Protein AF-A0A125QIA9-F1 (afdb_monomer)

Sequence (279 aa):
MRSLSEEALQKYFATEEARRSTQISLVASVANAYLTWQADKELLKLTQDTLAAFEQSYKLTSRSNEVGVASALDLSQARTSVENARVQLARYTRQVAQDENSLTLLLGTGLPANIASKPLSDDLLSEVPAGLPSDLLQRRPDIVQAEYNLKAANANIGAARAAFFPSISLTASAGTASPTLGGLFKGGSGTWAFAPQINIPIFNAGSLRASLDYSKIQKEINVANYEKAIQTGFQEVSTAWPRVRPTSSNWMPNAASSRLTRITTAWPSVATALVSTAT

Structure (mmCIF, N/CA/C/O backbone):
data_AF-A0A125QIA9-F1
#
_entry.id   AF-A0A125QIA9-F1
#
loop_
_atom_site.group_PDB
_atom_site.id
_atom_site.type_symbol
_atom_site.label_atom_id
_atom_site.label_alt_id
_atom_site.label_comp_id
_atom_site.label_asym_id
_atom_site.label_entity_id
_atom_site.label_seq_id
_atom_site.pdbx_PDB_ins_code
_atom_site.Cartn_x
_atom_site.Cartn_y
_atom_site.Cartn_z
_atom_site.occupancy
_atom_site.B_iso_or_equiv
_atom_site.auth_seq_id
_atom_site.auth_comp_id
_atom_site.auth_asym_id
_atom_site.auth_atom_id
_atom_site.pdbx_PDB_model_num
ATOM 1 N N . MET A 1 1 ? 15.638 -2.837 -28.987 1.00 71.69 1 MET A N 1
ATOM 2 C CA . MET A 1 1 ? 14.668 -3.946 -28.831 1.00 71.69 1 MET A CA 1
ATOM 3 C C . MET A 1 1 ? 14.988 -4.795 -27.605 1.00 71.69 1 MET A C 1
ATOM 5 O O . MET A 1 1 ? 14.250 -4.678 -26.642 1.00 71.69 1 MET A O 1
ATOM 9 N N . ARG A 1 2 ? 16.107 -5.541 -27.561 1.00 88.31 2 ARG A N 1
ATOM 10 C CA . ARG A 1 2 ? 16.433 -6.432 -26.423 1.00 88.31 2 ARG A CA 1
ATOM 11 C C . ARG A 1 2 ? 16.489 -5.741 -25.050 1.00 88.31 2 ARG A C 1
ATOM 13 O O . ARG A 1 2 ? 15.998 -6.276 -24.071 1.00 88.31 2 ARG A O 1
ATOM 20 N N . SER A 1 3 ? 17.044 -4.533 -24.983 1.00 90.25 3 SER A N 1
ATOM 21 C CA . SER A 1 3 ? 17.085 -3.756 -23.735 1.00 90.25 3 SER A CA 1
ATOM 22 C C . SER A 1 3 ? 15.708 -3.281 -23.260 1.00 90.25 3 SER A C 1
ATOM 24 O O . SER A 1 3 ? 15.467 -3.248 -22.063 1.00 90.25 3 SER A O 1
ATOM 26 N N . LEU A 1 4 ? 14.795 -2.959 -24.183 1.00 90.56 4 LEU A N 1
ATOM 27 C CA . LEU A 1 4 ? 13.428 -2.547 -23.838 1.00 90.56 4 LEU A CA 1
ATOM 28 C C . LEU A 1 4 ? 12.567 -3.746 -23.421 1.00 90.56 4 LEU A C 1
ATOM 30 O O . LEU A 1 4 ? 11.747 -3.626 -22.519 1.00 90.56 4 LEU A O 1
ATOM 34 N N . SER A 1 5 ? 12.765 -4.915 -24.043 1.00 95.38 5 SER A N 1
ATOM 35 C CA . SER A 1 5 ? 12.106 -6.146 -23.592 1.00 95.38 5 SER A CA 1
ATOM 36 C C . SER A 1 5 ? 12.597 -6.571 -22.209 1.00 95.38 5 SER A C 1
ATOM 38 O O . SER A 1 5 ? 11.791 -6.994 -21.390 1.00 95.38 5 SER A O 1
ATOM 40 N N . GLU A 1 6 ? 13.896 -6.417 -21.933 1.00 95.75 6 GLU A N 1
ATOM 41 C CA . GLU A 1 6 ? 14.465 -6.668 -20.606 1.00 95.75 6 GLU A CA 1
ATOM 42 C C . GLU A 1 6 ? 13.899 -5.693 -19.566 1.00 95.75 6 GLU A C 1
ATOM 44 O O . GLU A 1 6 ? 13.448 -6.117 -18.511 1.00 95.75 6 GLU A O 1
ATOM 49 N N . GLU A 1 7 ? 13.833 -4.393 -19.877 1.00 94.94 7 GLU A N 1
ATOM 50 C CA . GLU A 1 7 ? 13.193 -3.404 -19.002 1.00 94.94 7 GLU A CA 1
ATOM 51 C C . GLU A 1 7 ? 11.746 -3.794 -18.664 1.00 94.94 7 GLU A C 1
ATOM 53 O O . GLU A 1 7 ? 11.350 -3.754 -17.498 1.00 94.94 7 GLU A O 1
ATOM 58 N N . ALA A 1 8 ? 10.959 -4.188 -19.670 1.00 96.38 8 ALA A N 1
ATOM 59 C CA . ALA A 1 8 ? 9.575 -4.607 -19.479 1.00 96.38 8 ALA A CA 1
ATOM 60 C C . ALA A 1 8 ? 9.461 -5.879 -18.621 1.00 96.38 8 ALA A C 1
ATOM 62 O O . ALA A 1 8 ? 8.581 -5.955 -17.765 1.00 96.38 8 ALA A O 1
ATOM 63 N N . LEU A 1 9 ? 10.366 -6.846 -18.805 1.00 97.62 9 LEU A N 1
ATOM 64 C CA . LEU A 1 9 ? 10.428 -8.067 -17.999 1.00 97.62 9 LEU A CA 1
ATOM 65 C C . LEU A 1 9 ? 10.749 -7.762 -16.530 1.00 97.62 9 LEU A C 1
ATOM 67 O O . LEU A 1 9 ? 10.067 -8.248 -15.633 1.00 97.62 9 LEU A O 1
ATOM 71 N N . GLN A 1 10 ? 11.749 -6.918 -16.274 1.00 97.56 10 GLN A N 1
ATOM 72 C CA . GLN A 1 10 ? 12.115 -6.528 -14.911 1.00 97.56 10 GLN A CA 1
ATOM 73 C C . GLN A 1 10 ? 10.986 -5.732 -14.237 1.00 97.56 10 GLN A C 1
ATOM 75 O O . GLN A 1 10 ? 10.674 -5.963 -13.072 1.00 97.56 10 GLN A O 1
ATOM 80 N N . LYS A 1 11 ? 10.288 -4.860 -14.980 1.00 96.75 11 LYS A N 1
ATOM 81 C CA . LYS A 1 11 ? 9.068 -4.195 -14.489 1.00 96.75 11 LYS A CA 1
ATOM 82 C C . LYS A 1 11 ? 7.956 -5.187 -14.149 1.00 96.75 11 LYS A C 1
ATOM 84 O O . LYS A 1 11 ? 7.258 -4.976 -13.164 1.00 96.75 11 LYS A O 1
ATOM 89 N N . TYR A 1 12 ? 7.789 -6.252 -14.929 1.00 97.94 12 TYR A N 1
ATOM 90 C CA . TYR A 1 12 ? 6.827 -7.313 -14.627 1.00 97.94 12 TYR A CA 1
ATOM 91 C C . TYR A 1 12 ? 7.171 -8.053 -13.322 1.00 97.94 12 TYR A C 1
ATOM 93 O O . TYR A 1 12 ? 6.300 -8.228 -12.476 1.00 97.94 12 TYR A O 1
ATOM 101 N N . PHE A 1 13 ? 8.437 -8.407 -13.092 1.00 97.88 13 PHE A N 1
ATOM 102 C CA . PHE A 1 13 ? 8.836 -9.002 -11.809 1.00 97.88 13 PHE A CA 1
ATOM 103 C C . PHE A 1 13 ? 8.669 -8.030 -10.632 1.00 97.88 13 PHE A C 1
ATOM 105 O O . PHE A 1 13 ? 8.231 -8.423 -9.552 1.00 97.88 13 PHE A O 1
ATOM 112 N N . ALA A 1 14 ? 8.921 -6.734 -10.845 1.00 96.75 14 ALA A N 1
ATOM 113 C CA . ALA A 1 14 ? 8.647 -5.717 -9.835 1.00 96.75 14 ALA A CA 1
ATOM 114 C C . ALA A 1 14 ? 7.152 -5.647 -9.467 1.00 96.75 14 ALA A C 1
ATOM 116 O O . ALA A 1 14 ? 6.822 -5.488 -8.292 1.00 96.75 14 ALA A O 1
ATOM 117 N N . THR A 1 15 ? 6.232 -5.770 -10.434 1.00 97.19 15 THR A N 1
ATOM 118 C CA . THR A 1 15 ? 4.788 -5.754 -10.141 1.00 97.19 15 THR A CA 1
ATOM 119 C C . THR A 1 15 ? 4.311 -7.030 -9.448 1.00 97.19 15 THR A C 1
ATOM 121 O O . THR A 1 15 ? 3.390 -6.963 -8.631 1.00 97.19 15 THR A O 1
ATOM 124 N N . GLU A 1 16 ? 4.945 -8.173 -9.710 1.00 96.94 16 GLU A N 1
ATOM 125 C CA . GLU A 1 16 ? 4.691 -9.418 -8.980 1.00 96.94 16 GLU A CA 1
ATOM 126 C C . GLU A 1 16 ? 5.052 -9.283 -7.492 1.00 96.94 16 GLU A C 1
ATOM 128 O O . GLU A 1 16 ? 4.230 -9.578 -6.618 1.00 96.94 16 GLU A O 1
ATOM 133 N N . GLU A 1 17 ? 6.229 -8.735 -7.186 1.00 95.44 17 GLU A N 1
ATOM 134 C CA . GLU A 1 17 ? 6.631 -8.477 -5.800 1.00 95.44 17 GLU A CA 1
ATOM 135 C C . GLU A 1 17 ? 5.788 -7.371 -5.141 1.00 95.44 17 GLU A C 1
ATOM 137 O O . GLU A 1 17 ? 5.415 -7.487 -3.971 1.00 95.44 17 GLU A O 1
ATOM 142 N N . ALA A 1 18 ? 5.365 -6.349 -5.896 1.00 95.50 18 ALA A N 1
ATOM 143 C CA . ALA A 1 18 ? 4.428 -5.332 -5.410 1.00 95.50 18 ALA A CA 1
ATOM 144 C C . ALA A 1 18 ? 3.074 -5.937 -5.001 1.00 95.50 18 ALA A C 1
ATOM 146 O O . ALA A 1 18 ? 2.504 -5.575 -3.965 1.00 95.50 18 ALA A O 1
ATOM 147 N N . ARG A 1 19 ? 2.562 -6.899 -5.782 1.00 97.12 19 ARG A N 1
ATOM 148 C CA . ARG A 1 19 ? 1.357 -7.665 -5.435 1.00 97.12 19 ARG A CA 1
ATOM 149 C C . ARG A 1 19 ? 1.564 -8.443 -4.138 1.00 97.12 19 ARG A C 1
ATOM 151 O O . ARG A 1 19 ? 0.690 -8.407 -3.273 1.00 97.12 19 ARG A O 1
ATOM 158 N N . ARG A 1 20 ? 2.703 -9.122 -3.986 1.00 95.12 20 ARG A N 1
ATOM 159 C CA . ARG A 1 20 ? 3.021 -9.890 -2.774 1.00 95.12 20 ARG A CA 1
ATOM 160 C C . ARG A 1 20 ? 3.134 -8.991 -1.541 1.00 95.12 20 ARG A C 1
ATOM 162 O O . ARG A 1 20 ? 2.567 -9.323 -0.503 1.00 95.12 20 ARG A O 1
ATOM 169 N N . SER A 1 21 ? 3.792 -7.839 -1.671 1.00 92.88 21 SER A N 1
ATOM 170 C CA . SER A 1 21 ? 3.875 -6.813 -0.623 1.00 92.88 21 SER A CA 1
ATOM 171 C C . SER A 1 21 ? 2.480 -6.341 -0.202 1.00 92.88 21 SER A C 1
ATOM 173 O O . SER A 1 21 ? 2.116 -6.415 0.970 1.00 92.88 21 SER A O 1
ATOM 175 N N . THR A 1 22 ? 1.641 -5.987 -1.181 1.00 94.62 22 THR A N 1
ATOM 176 C CA . THR A 1 22 ? 0.261 -5.530 -0.950 1.00 94.62 22 THR A CA 1
ATOM 177 C C . THR A 1 22 ? -0.582 -6.596 -0.254 1.00 94.62 22 THR A C 1
ATOM 179 O O . THR A 1 22 ? -1.352 -6.284 0.651 1.00 94.62 22 THR A O 1
ATOM 182 N N . GLN A 1 23 ? -0.425 -7.866 -0.634 1.00 95.31 23 GLN A N 1
ATOM 183 C CA . GLN A 1 23 ? -1.122 -8.979 0.005 1.00 95.31 23 GLN A CA 1
ATOM 184 C C . GLN A 1 23 ? -0.710 -9.140 1.474 1.00 95.31 23 GLN A C 1
ATOM 186 O O . GLN A 1 23 ? -1.577 -9.323 2.326 1.00 95.31 23 GLN A O 1
ATOM 191 N N . ILE A 1 24 ? 0.587 -9.050 1.788 1.00 92.38 24 ILE A N 1
ATOM 192 C CA . ILE A 1 24 ? 1.075 -9.107 3.175 1.00 92.38 24 ILE A CA 1
ATOM 193 C C . ILE A 1 24 ? 0.512 -7.932 3.983 1.00 92.38 24 ILE A C 1
ATOM 195 O O . ILE A 1 24 ? 0.005 -8.143 5.085 1.00 92.38 24 ILE A O 1
ATOM 199 N N . SER A 1 25 ? 0.539 -6.716 3.427 1.00 93.00 25 SER A N 1
ATOM 200 C CA . SER A 1 25 ? -0.051 -5.537 4.069 1.00 93.00 25 SER A CA 1
ATOM 201 C C . SER A 1 25 ? -1.548 -5.709 4.310 1.00 93.00 25 SER A C 1
ATOM 203 O O . SER A 1 25 ? -2.010 -5.418 5.406 1.00 93.00 25 SER A O 1
ATOM 205 N N . LEU A 1 26 ? -2.300 -6.242 3.341 1.00 94.44 26 LEU A N 1
ATOM 206 C CA . LEU A 1 26 ? -3.732 -6.497 3.492 1.00 94.44 26 LEU A CA 1
ATOM 207 C C . LEU A 1 26 ? -4.012 -7.503 4.615 1.00 94.44 26 LEU A C 1
ATOM 209 O O . LEU A 1 26 ? -4.856 -7.240 5.466 1.00 94.44 26 LEU A O 1
ATOM 213 N N . VAL A 1 27 ? -3.279 -8.621 4.660 1.00 93.62 27 VAL A N 1
ATOM 214 C CA . VAL A 1 27 ? -3.416 -9.623 5.731 1.00 93.62 27 VAL A CA 1
ATOM 215 C C . VAL A 1 27 ? -3.115 -9.003 7.098 1.00 93.62 27 VAL A C 1
ATOM 217 O O . VAL A 1 27 ? -3.887 -9.188 8.037 1.00 93.62 27 VAL A O 1
ATOM 220 N N . ALA A 1 28 ? -2.038 -8.220 7.210 1.00 91.50 28 ALA A N 1
ATOM 221 C CA . ALA A 1 28 ? -1.682 -7.535 8.450 1.00 91.50 28 ALA A CA 1
ATOM 222 C C . ALA A 1 28 ? -2.725 -6.478 8.858 1.00 91.50 28 ALA A C 1
ATOM 224 O O . ALA A 1 28 ? -3.058 -6.364 10.038 1.00 91.50 28 ALA A O 1
ATOM 225 N N . SER A 1 29 ? -3.263 -5.712 7.907 1.00 93.75 29 SER A N 1
ATOM 226 C CA . SER A 1 29 ? -4.316 -4.723 8.157 1.00 93.75 29 SER A CA 1
ATOM 227 C C . SER A 1 29 ? -5.612 -5.380 8.627 1.00 93.75 29 SER A C 1
ATOM 229 O O . SER A 1 29 ? -6.193 -4.913 9.602 1.00 93.75 29 SER A O 1
ATOM 231 N N . VAL A 1 30 ? -6.033 -6.481 7.995 1.00 93.38 30 VAL A N 1
ATOM 232 C CA . VAL A 1 30 ? -7.214 -7.255 8.413 1.00 93.38 30 VAL A CA 1
ATOM 233 C C . VAL A 1 30 ? -7.014 -7.829 9.814 1.00 93.38 30 VAL A C 1
ATOM 235 O O . VAL A 1 30 ? -7.897 -7.686 10.655 1.00 93.38 30 VAL A O 1
ATOM 238 N N . ALA A 1 31 ? -5.849 -8.420 10.098 1.00 90.38 31 ALA A N 1
ATOM 239 C CA . ALA A 1 31 ? -5.544 -8.967 11.419 1.00 90.38 31 ALA A CA 1
ATOM 240 C C . ALA A 1 31 ? -5.576 -7.886 12.514 1.00 90.38 31 ALA A C 1
ATOM 242 O O . ALA A 1 31 ? -6.208 -8.081 13.548 1.00 90.38 31 ALA A O 1
ATOM 243 N N . ASN A 1 32 ? -4.954 -6.725 12.279 1.00 90.81 32 ASN A N 1
ATOM 244 C CA . ASN A 1 32 ? -4.986 -5.613 13.233 1.00 90.81 32 ASN A CA 1
ATOM 245 C C . ASN A 1 32 ? -6.406 -5.074 13.439 1.00 90.81 32 ASN A C 1
ATOM 247 O O . ASN A 1 32 ? -6.826 -4.923 14.580 1.00 90.81 32 ASN A O 1
ATOM 251 N N . ALA A 1 33 ? -7.156 -4.831 12.359 1.00 92.44 33 ALA A N 1
ATOM 252 C CA . ALA A 1 33 ? -8.533 -4.351 12.449 1.00 92.44 33 ALA A CA 1
ATOM 253 C C . ALA A 1 33 ? -9.431 -5.338 13.210 1.00 92.44 33 ALA A C 1
ATOM 255 O O . ALA A 1 33 ? -10.264 -4.926 14.013 1.00 92.44 33 ALA A O 1
ATOM 256 N N . TYR A 1 34 ? -9.221 -6.643 13.011 1.00 90.69 34 TYR A N 1
ATOM 257 C CA . TYR A 1 34 ? -9.944 -7.688 13.728 1.00 90.69 34 TYR A CA 1
ATOM 258 C C . TYR A 1 34 ? -9.631 -7.669 15.228 1.00 90.69 34 TYR A C 1
ATOM 260 O O . TYR A 1 34 ? -10.547 -7.692 16.049 1.00 90.69 34 TYR A O 1
ATOM 268 N N . LEU A 1 35 ? -8.350 -7.571 15.593 1.00 89.81 35 LEU A N 1
ATOM 269 C CA . LEU A 1 35 ? -7.931 -7.491 16.994 1.00 89.81 35 LEU A CA 1
ATOM 270 C C . LEU A 1 35 ? -8.433 -6.210 17.674 1.00 89.81 35 LEU A C 1
ATOM 272 O O . LEU A 1 35 ? -8.853 -6.268 18.827 1.00 89.81 35 LEU A O 1
ATOM 276 N N . THR A 1 36 ? -8.442 -5.073 16.970 1.00 91.88 36 THR A N 1
ATOM 277 C CA . THR A 1 36 ? -9.008 -3.812 17.474 1.00 91.88 36 THR A CA 1
ATOM 278 C C . THR A 1 36 ? -10.514 -3.925 17.702 1.00 91.88 36 THR A C 1
ATOM 280 O O . THR A 1 36 ? -10.967 -3.649 18.810 1.00 91.88 36 THR A O 1
ATOM 283 N N . TRP A 1 37 ? -11.266 -4.441 16.724 1.00 92.06 37 TRP A N 1
ATOM 284 C CA . TRP A 1 37 ? -12.706 -4.680 16.863 1.00 92.06 37 TRP A CA 1
ATOM 285 C C . TRP A 1 37 ? -13.026 -5.581 18.058 1.00 92.06 37 TRP A C 1
ATOM 287 O O . TRP A 1 37 ? -13.954 -5.325 18.827 1.00 92.06 37 TRP A O 1
ATOM 297 N N . GLN A 1 38 ? -12.245 -6.646 18.236 1.00 90.25 38 GLN A N 1
ATOM 298 C CA . GLN A 1 38 ? -12.427 -7.569 19.345 1.00 90.25 38 GLN A CA 1
ATOM 299 C C . GLN A 1 38 ? -12.104 -6.902 20.696 1.00 90.25 38 GLN A C 1
ATOM 301 O O . GLN A 1 38 ? -12.850 -7.094 21.657 1.00 90.25 38 GLN A O 1
ATOM 306 N N . ALA A 1 39 ? -11.053 -6.077 20.761 1.00 91.56 39 ALA A N 1
ATOM 307 C CA . ALA A 1 39 ? -10.684 -5.331 21.964 1.00 91.56 39 ALA A CA 1
ATOM 308 C C . ALA A 1 39 ? -11.772 -4.325 22.359 1.00 91.56 39 ALA A C 1
ATOM 310 O O . ALA A 1 39 ? -12.186 -4.280 23.519 1.00 91.56 39 ALA A O 1
ATOM 311 N N . ASP A 1 40 ? -12.298 -3.570 21.394 1.00 94.19 40 ASP A N 1
ATOM 312 C CA . ASP A 1 40 ? -13.346 -2.584 21.650 1.00 94.19 40 ASP A CA 1
ATOM 313 C C . ASP A 1 40 ? -14.688 -3.250 22.008 1.00 94.19 40 ASP A C 1
ATOM 315 O O . ASP A 1 40 ? -15.446 -2.707 22.816 1.00 94.19 40 ASP A O 1
ATOM 319 N N . LYS A 1 41 ? -14.959 -4.475 21.531 1.00 92.50 41 LYS A N 1
ATOM 320 C CA . LYS A 1 41 ? -16.094 -5.286 22.011 1.00 92.50 41 LYS A CA 1
ATOM 321 C C . LYS A 1 41 ? -15.940 -5.719 23.467 1.00 92.50 41 LYS A C 1
ATOM 323 O O . LYS A 1 41 ? -16.920 -5.679 24.214 1.00 92.50 41 LYS A O 1
ATOM 328 N N . GLU A 1 42 ? -14.746 -6.133 23.884 1.00 92.62 42 GLU A N 1
ATOM 329 C CA . GLU A 1 42 ? -14.485 -6.471 25.287 1.00 92.62 42 GLU A CA 1
ATOM 330 C C . GLU A 1 42 ? -14.576 -5.230 26.190 1.00 92.62 42 GLU A C 1
ATOM 332 O O . GLU A 1 42 ? -15.194 -5.294 27.254 1.00 92.62 42 GLU A O 1
ATOM 337 N N . LEU A 1 43 ? -14.068 -4.076 25.741 1.00 94.50 43 LEU A N 1
ATOM 338 C CA . LEU A 1 43 ? -14.205 -2.798 26.451 1.00 94.50 43 LEU A CA 1
ATOM 339 C C . LEU A 1 43 ? -15.661 -2.331 26.547 1.00 94.50 43 LEU A C 1
ATOM 341 O O . LEU A 1 43 ? -16.079 -1.819 27.592 1.00 94.50 43 LEU A O 1
ATOM 345 N N . LEU A 1 44 ? -16.457 -2.536 25.495 1.00 96.00 44 LEU A N 1
ATOM 346 C CA . LEU A 1 44 ? -17.890 -2.260 25.515 1.00 96.00 44 LEU A CA 1
ATOM 347 C C . LEU A 1 44 ? -18.590 -3.108 26.581 1.00 96.00 44 LEU A C 1
ATOM 349 O O . LEU A 1 44 ? -19.328 -2.562 27.402 1.00 96.00 44 LEU A O 1
ATOM 353 N N . LYS A 1 45 ? -18.317 -4.418 26.606 1.00 94.88 45 LYS A N 1
ATOM 354 C CA . LYS A 1 45 ? -18.876 -5.332 27.610 1.00 94.88 45 LYS A CA 1
ATOM 355 C C . LYS A 1 45 ? -18.471 -4.926 29.030 1.00 94.88 45 LYS A C 1
ATOM 357 O O . LYS A 1 45 ? -19.331 -4.779 29.891 1.00 94.88 45 LYS A O 1
ATOM 362 N N . LEU A 1 46 ? -17.187 -4.640 29.254 1.00 95.25 46 LEU A N 1
ATOM 363 C CA . LEU A 1 46 ? -16.687 -4.160 30.545 1.00 95.25 46 LEU A CA 1
ATOM 364 C C . LEU A 1 46 ? -17.395 -2.870 30.994 1.00 95.25 46 LEU A C 1
ATOM 366 O O . LEU A 1 46 ? -17.719 -2.699 32.171 1.00 95.25 46 LEU A O 1
ATOM 370 N N . THR A 1 47 ? -17.657 -1.958 30.059 1.00 96.69 47 THR A N 1
ATOM 371 C CA . THR A 1 47 ? -18.336 -0.690 30.349 1.00 96.69 47 THR A CA 1
ATOM 372 C C . THR A 1 47 ? -19.815 -0.896 30.684 1.00 96.69 47 THR A C 1
ATOM 374 O O . THR A 1 47 ? -20.335 -0.202 31.556 1.00 96.69 47 THR A O 1
ATOM 377 N N . GLN A 1 48 ? -20.485 -1.863 30.049 1.00 97.81 48 GLN A N 1
ATOM 378 C CA . GLN A 1 48 ? -21.857 -2.258 30.391 1.00 97.81 48 GLN A CA 1
ATOM 379 C C . GLN A 1 48 ? -21.937 -2.810 31.819 1.00 97.81 48 GLN A C 1
ATOM 381 O O . GLN A 1 48 ? -22.773 -2.354 32.602 1.00 97.81 48 GLN A O 1
ATOM 386 N N . ASP A 1 49 ? -21.025 -3.716 32.181 1.00 97.62 49 ASP A N 1
ATOM 387 C CA . ASP A 1 49 ? -20.958 -4.296 33.527 1.00 97.62 49 ASP A CA 1
ATOM 388 C C . ASP A 1 49 ? -20.654 -3.214 34.584 1.00 97.62 49 ASP A C 1
ATOM 390 O O . ASP A 1 49 ? -21.277 -3.163 35.648 1.00 97.62 49 ASP A O 1
ATOM 394 N N . THR A 1 50 ? -19.750 -2.282 34.262 1.00 96.94 50 THR A N 1
ATOM 395 C CA . THR A 1 50 ? -19.394 -1.146 35.132 1.00 96.94 50 THR A CA 1
ATOM 396 C C . THR A 1 50 ? -20.567 -0.187 35.328 1.00 96.94 50 THR A C 1
ATOM 398 O O . THR A 1 50 ? -20.830 0.250 36.450 1.00 96.94 50 THR A O 1
ATOM 401 N N . LEU A 1 51 ? -21.299 0.132 34.256 1.00 98.00 51 LEU A N 1
ATOM 402 C CA . LEU A 1 51 ? -22.484 0.982 34.336 1.00 98.00 51 LEU A CA 1
ATOM 403 C C . LEU A 1 51 ? -23.552 0.340 35.226 1.00 98.00 51 LEU A C 1
ATOM 405 O O . LEU A 1 51 ? -24.081 1.015 36.106 1.00 98.00 51 LEU A O 1
ATOM 409 N N . ALA A 1 52 ? -23.817 -0.959 35.055 1.00 98.19 52 ALA A N 1
ATOM 410 C CA . ALA A 1 52 ? -24.772 -1.684 35.888 1.00 98.19 52 ALA A CA 1
ATOM 411 C C . ALA A 1 52 ? -24.383 -1.638 37.379 1.00 98.19 52 ALA A C 1
ATOM 413 O O . ALA A 1 52 ? -25.235 -1.391 38.237 1.00 98.19 52 ALA A O 1
ATOM 414 N N . ALA A 1 53 ? -23.094 -1.803 37.696 1.00 97.88 53 ALA A N 1
ATOM 415 C CA . ALA A 1 53 ? -22.589 -1.687 39.063 1.00 97.88 53 ALA A CA 1
ATOM 416 C C . ALA A 1 53 ? -22.742 -0.261 39.633 1.00 97.88 53 ALA A C 1
ATOM 418 O O . ALA A 1 53 ? -23.168 -0.087 40.779 1.00 97.88 53 ALA A O 1
ATOM 419 N N . PHE A 1 54 ? -22.449 0.777 38.843 1.00 97.69 54 PHE A N 1
ATOM 420 C CA . PHE A 1 54 ? -22.627 2.168 39.270 1.00 97.69 54 PHE A CA 1
ATOM 421 C C . PHE A 1 54 ? -24.095 2.559 39.435 1.00 97.69 54 PHE A C 1
ATOM 423 O O . PHE A 1 54 ? -24.416 3.277 40.379 1.00 97.69 54 PHE A O 1
ATOM 430 N N . GLU A 1 55 ? -25.000 2.061 38.593 1.00 97.94 55 GLU A N 1
ATOM 431 C CA . GLU A 1 55 ? -26.440 2.290 38.748 1.00 97.94 55 GLU A CA 1
ATOM 432 C C . GLU A 1 55 ? -26.982 1.630 40.025 1.00 97.94 55 GLU A C 1
ATOM 434 O O . GLU A 1 55 ? -27.790 2.232 40.740 1.00 97.94 55 GLU A O 1
ATOM 439 N N . GLN A 1 56 ? -26.495 0.433 40.373 1.00 97.62 56 GLN A N 1
ATOM 440 C CA . GLN A 1 56 ? -26.814 -0.208 41.653 1.00 97.62 56 GLN A CA 1
ATOM 441 C C . GLN A 1 56 ? -26.290 0.601 42.846 1.00 97.62 56 GLN A C 1
ATOM 443 O O . GLN A 1 56 ? -27.042 0.840 43.793 1.00 97.62 56 GLN A O 1
ATOM 448 N N . SER A 1 57 ? -25.038 1.060 42.785 1.00 95.56 57 SER A N 1
ATOM 449 C CA . SER A 1 57 ? -24.433 1.892 43.832 1.00 95.56 57 SER A CA 1
ATOM 450 C C . SER A 1 57 ? -25.196 3.207 44.018 1.00 95.56 57 SER A C 1
ATOM 452 O O . SER A 1 57 ? -25.617 3.530 45.126 1.00 95.56 57 SER A O 1
ATOM 454 N N . TYR A 1 58 ? -25.507 3.906 42.922 1.00 97.62 58 TYR A N 1
ATOM 455 C CA . TYR A 1 58 ? -26.309 5.130 42.941 1.00 97.62 58 TYR A CA 1
ATOM 456 C C . TYR A 1 58 ? -27.689 4.912 43.576 1.00 97.62 58 TYR A C 1
ATOM 458 O O . TYR A 1 58 ? -28.125 5.719 44.396 1.00 97.62 58 TYR A O 1
ATOM 466 N N . LYS A 1 59 ? -28.360 3.795 43.266 1.00 97.38 59 LYS A N 1
ATOM 467 C CA . LYS A 1 59 ? -29.659 3.448 43.862 1.00 97.38 59 LYS A CA 1
ATOM 468 C C . LYS A 1 59 ? -29.569 3.216 45.373 1.00 97.38 59 LYS A C 1
ATOM 470 O O . LYS A 1 59 ? -30.485 3.605 46.097 1.00 97.38 59 LYS A O 1
ATOM 475 N N . LEU A 1 60 ? -28.494 2.586 45.851 1.00 96.62 60 LEU A N 1
ATOM 476 C CA . LEU A 1 60 ? -28.248 2.403 47.284 1.00 96.62 60 LEU A CA 1
ATOM 477 C C . LEU A 1 60 ? -27.977 3.748 47.967 1.00 96.62 60 LEU A C 1
ATOM 479 O O . LEU A 1 60 ? -28.645 4.065 48.948 1.00 96.62 60 LEU A O 1
ATOM 483 N N . THR A 1 61 ? -27.087 4.572 47.409 1.00 96.19 61 THR A N 1
ATOM 484 C CA . THR A 1 61 ? -26.768 5.905 47.944 1.00 96.19 61 THR A CA 1
ATOM 485 C C . THR A 1 61 ? -27.982 6.834 47.952 1.00 96.19 61 THR A C 1
ATOM 487 O O . THR A 1 61 ? -28.171 7.557 48.926 1.00 96.19 61 THR A O 1
ATOM 490 N N . SER A 1 62 ? -28.842 6.783 46.926 1.00 96.19 62 SER A N 1
ATOM 491 C CA . SER A 1 62 ? -30.109 7.536 46.883 1.00 96.19 62 SER A CA 1
ATOM 492 C C . SER A 1 62 ? -31.009 7.173 48.057 1.00 96.19 62 SER A C 1
ATOM 494 O O . SER A 1 62 ? -31.410 8.050 48.815 1.00 96.19 62 SER A O 1
ATOM 496 N N . ARG A 1 63 ? -31.242 5.874 48.284 1.00 96.38 63 ARG A N 1
ATOM 497 C CA . ARG A 1 63 ? -32.054 5.402 49.416 1.00 96.38 63 ARG A CA 1
ATOM 498 C C . ARG A 1 63 ? -31.446 5.798 50.758 1.00 96.38 63 ARG A C 1
ATOM 500 O O . ARG A 1 63 ? -32.169 6.221 51.650 1.00 96.38 63 ARG A O 1
ATOM 507 N N . SER A 1 64 ? -30.126 5.682 50.909 1.00 94.69 64 SER A N 1
ATOM 508 C CA . SER A 1 64 ? -29.425 6.113 52.123 1.00 94.69 64 SER A CA 1
ATOM 509 C C . SER A 1 64 ? -29.513 7.625 52.345 1.00 94.69 64 SER A C 1
ATOM 511 O O . SER A 1 64 ? -29.601 8.055 53.491 1.00 94.69 64 SER A O 1
ATOM 513 N N . ASN A 1 65 ? -29.508 8.437 51.285 1.00 96.31 65 ASN A N 1
ATOM 514 C CA . ASN A 1 65 ? -29.686 9.885 51.378 1.00 96.31 65 ASN A CA 1
ATOM 515 C C . ASN A 1 65 ? -31.129 10.261 51.755 1.00 96.31 65 ASN A C 1
ATOM 517 O O . ASN A 1 65 ? -31.316 11.124 52.607 1.00 96.31 65 ASN A O 1
ATOM 521 N N . GLU A 1 66 ? -32.131 9.566 51.205 1.00 94.12 66 GLU A N 1
ATOM 522 C CA . GLU A 1 66 ? -33.555 9.752 51.541 1.00 94.12 66 GLU A CA 1
ATOM 523 C C . GLU A 1 66 ? -33.844 9.521 53.034 1.00 94.12 66 GLU A C 1
ATOM 525 O O . GLU A 1 66 ? -34.686 10.204 53.613 1.00 94.12 66 GLU A O 1
ATOM 530 N N . VAL A 1 67 ? -33.115 8.601 53.676 1.00 95.94 67 VAL A N 1
ATOM 531 C CA . VAL A 1 67 ? -33.199 8.348 55.129 1.00 95.94 67 VAL A CA 1
ATOM 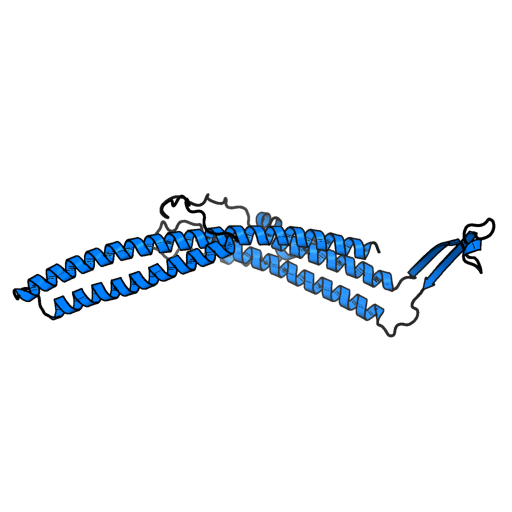532 C C . VAL A 1 67 ? -32.154 9.122 55.951 1.00 95.94 67 VAL A C 1
ATOM 534 O O . 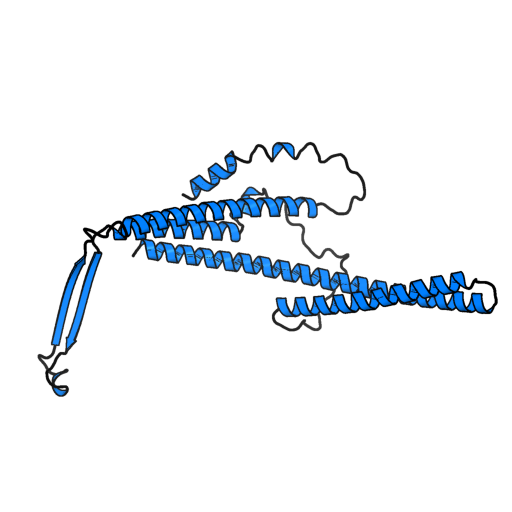VAL A 1 67 ? -31.996 8.865 57.142 1.00 95.94 67 VAL A O 1
ATOM 537 N N . GLY A 1 68 ? -31.429 10.063 55.334 1.00 91.88 68 GLY A N 1
ATOM 538 C CA . GLY A 1 68 ? -30.482 10.969 56.000 1.00 91.88 68 GLY A CA 1
ATOM 539 C C . GLY A 1 68 ? -29.118 10.375 56.377 1.00 91.88 68 GLY A C 1
ATOM 540 O O . GLY A 1 68 ? -28.342 11.035 57.062 1.00 91.88 68 GLY A O 1
ATOM 541 N N . VAL A 1 69 ? -28.805 9.151 55.946 1.00 93.88 69 VAL A N 1
ATOM 542 C CA . VAL A 1 69 ? -27.537 8.457 56.246 1.00 93.88 69 VAL A CA 1
ATOM 543 C C . VAL A 1 69 ? -26.401 8.892 55.312 1.00 93.88 69 VAL A C 1
ATOM 545 O O . VAL A 1 69 ? -25.263 9.008 55.754 1.00 93.88 69 VAL A O 1
ATOM 548 N N . ALA A 1 70 ? -26.690 9.132 54.029 1.00 92.69 70 ALA A N 1
ATOM 549 C CA . ALA A 1 70 ? -25.707 9.611 53.048 1.00 92.69 70 ALA A CA 1
ATOM 550 C C . ALA A 1 70 ? -25.893 11.107 52.762 1.00 92.69 70 ALA A C 1
ATOM 552 O O . ALA A 1 70 ? -27.017 11.611 52.790 1.00 92.69 70 ALA A O 1
ATOM 553 N N . SER A 1 71 ? -24.814 11.827 52.447 1.00 95.88 71 SER A N 1
ATOM 554 C CA . SER A 1 71 ? -24.879 13.264 52.156 1.00 95.88 71 SER A CA 1
ATOM 555 C C . SER A 1 71 ? -25.317 13.556 50.712 1.00 95.88 71 SER A C 1
ATOM 557 O O . SER A 1 71 ? -25.213 12.712 49.819 1.00 95.88 71 SER A O 1
ATOM 559 N N . ALA A 1 72 ? -25.763 14.790 50.446 1.00 93.19 72 ALA A N 1
ATOM 560 C CA . ALA A 1 72 ? -26.050 15.240 49.079 1.00 93.19 72 ALA A CA 1
ATOM 561 C C . ALA A 1 72 ? -24.793 15.243 48.182 1.00 93.19 72 ALA A C 1
ATOM 563 O O . ALA A 1 72 ? -24.896 15.081 46.964 1.00 93.19 72 ALA A O 1
ATOM 564 N N . LEU A 1 73 ? -23.605 15.399 48.782 1.00 95.62 73 LEU A N 1
ATOM 565 C CA . LEU A 1 73 ? -22.330 15.288 48.080 1.00 95.62 73 LEU A CA 1
ATOM 566 C C . LEU A 1 73 ? -22.104 13.852 47.586 1.00 95.62 73 LEU A C 1
ATOM 568 O O . LEU A 1 73 ? -21.793 13.672 46.410 1.00 95.62 73 LEU A O 1
ATOM 572 N N . ASP A 1 74 ? -22.336 12.850 48.440 1.00 94.06 74 ASP A N 1
ATOM 573 C CA . ASP A 1 74 ? -22.191 11.430 48.082 1.00 94.06 74 ASP A CA 1
ATOM 574 C C . ASP A 1 74 ? -23.149 11.044 46.947 1.00 94.06 74 ASP A C 1
ATOM 576 O O . ASP A 1 74 ? -22.762 10.365 45.993 1.00 94.06 74 ASP A O 1
ATOM 580 N N . LEU A 1 75 ? -24.392 11.541 46.998 1.00 95.50 75 LEU A N 1
ATOM 581 C CA . LEU A 1 75 ? -25.378 11.331 45.935 1.00 95.50 75 LEU A CA 1
ATOM 582 C C . LEU A 1 75 ? -24.927 11.943 44.599 1.00 95.50 75 LEU A C 1
ATOM 584 O O . LEU A 1 75 ? -25.053 11.312 43.547 1.00 95.50 75 LEU A O 1
ATOM 588 N N . SER A 1 76 ? -24.388 13.165 44.632 1.00 96.31 76 SER A N 1
ATOM 589 C CA . SER A 1 76 ? -23.880 13.857 43.443 1.00 96.31 76 SER A CA 1
ATOM 590 C C . SER A 1 76 ? -22.661 13.149 42.835 1.00 96.31 76 SER A C 1
ATOM 592 O O . SER A 1 76 ? -22.571 12.992 41.613 1.00 96.31 76 SER A O 1
ATOM 594 N N . GLN A 1 77 ? -21.750 12.648 43.676 1.00 95.75 77 GLN A N 1
ATOM 595 C CA . GLN A 1 77 ? -20.600 11.853 43.241 1.00 95.75 77 GLN A CA 1
ATOM 596 C C . GLN A 1 77 ? -21.043 10.542 42.582 1.00 95.75 77 GLN A C 1
ATOM 598 O O . GLN A 1 77 ? -20.608 10.240 41.470 1.00 95.75 77 GLN A O 1
ATOM 603 N N . ALA A 1 78 ? -21.965 9.804 43.208 1.00 95.62 78 ALA A N 1
ATOM 604 C CA . ALA A 1 78 ? -22.502 8.568 42.644 1.00 95.62 78 ALA A CA 1
ATOM 605 C C . ALA A 1 78 ? -23.205 8.808 41.295 1.00 95.62 78 ALA A C 1
ATOM 607 O O . ALA A 1 78 ? -22.984 8.060 40.340 1.00 95.62 78 ALA A O 1
ATOM 608 N N . ARG A 1 79 ? -23.982 9.896 41.174 1.00 96.88 79 ARG A N 1
ATOM 609 C CA . ARG A 1 79 ? -24.590 10.305 39.898 1.00 96.88 79 ARG A CA 1
ATOM 610 C C . ARG A 1 79 ? -23.530 10.586 38.833 1.00 96.88 79 ARG A C 1
ATOM 612 O O . ARG A 1 79 ? -23.659 10.121 37.707 1.00 96.88 79 ARG A O 1
ATOM 619 N N . THR A 1 80 ? -22.476 11.317 39.190 1.00 97.69 80 THR A N 1
ATOM 620 C CA . THR A 1 80 ? -21.375 11.648 38.272 1.00 97.69 80 THR A CA 1
ATOM 621 C C . THR A 1 80 ? -20.697 10.385 37.736 1.00 97.69 80 THR A C 1
ATOM 623 O O . THR A 1 80 ? -20.428 10.300 36.540 1.00 97.69 80 THR A O 1
ATOM 626 N N . SER A 1 81 ? -20.481 9.370 38.579 1.00 96.88 81 SER A N 1
ATOM 627 C CA . SER A 1 81 ? -19.934 8.074 38.153 1.00 96.88 81 SER A CA 1
ATOM 628 C C . SER A 1 81 ? -20.826 7.362 37.129 1.00 96.88 81 SER A C 1
ATOM 630 O O . SER A 1 81 ? -20.314 6.865 36.125 1.00 96.88 81 SER A O 1
ATOM 632 N N . VAL A 1 82 ? -22.151 7.364 37.331 1.00 98.06 82 VAL A N 1
ATOM 633 C CA . VAL A 1 82 ? -23.118 6.802 36.367 1.00 98.06 82 VAL A CA 1
ATOM 634 C C . VAL A 1 82 ? -23.060 7.546 35.033 1.00 98.06 82 VAL A C 1
ATOM 636 O O . VAL A 1 82 ? -22.938 6.915 33.984 1.00 98.06 82 VAL A O 1
ATOM 639 N N . GLU A 1 83 ? -23.100 8.880 35.048 1.00 98.00 83 GLU A N 1
ATOM 640 C CA . GLU A 1 83 ? -23.073 9.664 33.807 1.00 98.00 83 GLU A CA 1
ATOM 641 C C . GLU A 1 83 ? -21.738 9.507 33.058 1.00 98.00 83 GLU A C 1
ATOM 643 O O . GLU A 1 83 ? -21.728 9.345 31.837 1.00 98.00 83 GLU A O 1
ATOM 648 N N . ASN A 1 84 ? -20.610 9.437 33.772 1.00 97.38 84 ASN A N 1
ATOM 649 C CA . ASN A 1 84 ? -19.310 9.134 33.168 1.00 97.38 84 ASN A CA 1
ATOM 650 C C . ASN A 1 84 ? -19.299 7.752 32.495 1.00 97.38 84 ASN A C 1
ATOM 652 O O . ASN A 1 84 ? -18.805 7.622 31.372 1.00 97.38 84 ASN A O 1
ATOM 656 N N . ALA A 1 85 ? -19.869 6.727 33.136 1.00 96.62 85 ALA A N 1
ATOM 657 C CA . ALA A 1 85 ? -19.982 5.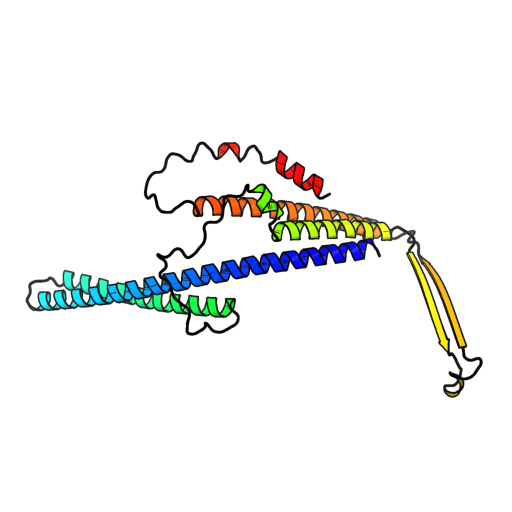397 32.540 1.00 96.62 85 ALA A CA 1
ATOM 658 C C . ALA A 1 85 ? -20.896 5.388 31.302 1.00 96.62 85 ALA A C 1
ATOM 660 O O . ALA A 1 85 ? -20.564 4.739 30.310 1.00 96.62 85 ALA A O 1
ATOM 661 N N . ARG A 1 86 ? -21.986 6.168 31.288 1.00 97.88 86 ARG A N 1
ATOM 662 C CA . ARG A 1 86 ? -22.845 6.334 30.098 1.00 97.88 86 ARG A CA 1
ATOM 663 C C . ARG A 1 86 ? -22.112 6.982 28.926 1.00 97.88 86 ARG A C 1
ATOM 665 O O . ARG A 1 86 ? -22.277 6.545 27.787 1.00 97.88 86 ARG A O 1
ATOM 672 N N . VAL A 1 87 ? -21.265 7.978 29.192 1.00 98.12 87 VAL A N 1
ATOM 673 C CA . VAL A 1 87 ? -20.416 8.593 28.158 1.00 98.12 87 VAL A CA 1
ATOM 674 C C . VAL A 1 87 ? -19.449 7.565 27.562 1.00 98.12 87 VAL A C 1
ATOM 676 O O . VAL A 1 87 ? -19.319 7.490 26.338 1.00 98.12 87 VAL A O 1
ATOM 679 N N . GLN A 1 88 ? -18.808 6.736 28.395 1.00 96.81 88 GLN A N 1
ATOM 680 C CA . GLN A 1 88 ? -17.926 5.670 27.900 1.00 96.81 88 GLN A CA 1
ATOM 681 C C . GLN A 1 88 ? -18.697 4.601 27.119 1.00 96.81 88 GLN A C 1
ATOM 683 O O . GLN A 1 88 ? -18.222 4.151 26.078 1.00 96.81 88 GLN A O 1
ATOM 688 N N . LEU A 1 89 ? -19.910 4.245 27.554 1.00 98.00 89 LEU A N 1
ATOM 689 C CA . LEU A 1 89 ? -20.756 3.283 26.849 1.00 98.00 89 LEU A CA 1
ATOM 690 C C . LEU A 1 89 ? -21.059 3.765 25.426 1.00 98.00 89 LEU A C 1
ATOM 692 O O . LEU A 1 89 ? -20.864 3.023 24.462 1.00 98.00 89 LEU A O 1
ATOM 696 N N . ALA A 1 90 ? -21.481 5.024 25.279 1.00 97.88 90 ALA A N 1
ATOM 697 C CA . ALA A 1 90 ? -21.745 5.623 23.973 1.00 97.88 90 ALA A CA 1
ATOM 698 C C . ALA A 1 90 ? -20.479 5.685 23.099 1.00 97.88 90 ALA A C 1
ATOM 700 O O . ALA A 1 90 ? -20.536 5.443 21.891 1.00 97.88 90 ALA A O 1
ATOM 701 N N . ARG A 1 91 ? -19.321 5.974 23.707 1.00 97.94 91 ARG A N 1
ATOM 702 C CA . ARG A 1 91 ? -18.026 5.991 23.019 1.00 97.94 91 ARG A CA 1
ATOM 703 C C . ARG A 1 91 ? -17.660 4.613 22.460 1.00 97.94 91 ARG A C 1
ATOM 705 O O . ARG A 1 91 ? -17.396 4.528 21.263 1.00 97.94 91 ARG A O 1
ATOM 712 N N . TYR A 1 92 ? -17.663 3.565 23.284 1.00 97.25 92 TYR A N 1
ATOM 713 C CA . TYR A 1 92 ? -17.278 2.222 22.838 1.00 97.25 92 TYR A CA 1
ATOM 714 C C . TYR A 1 92 ? -18.307 1.603 21.893 1.00 97.25 92 TYR A C 1
ATOM 716 O O . TYR A 1 92 ? -17.927 0.924 20.948 1.00 97.25 92 TYR A O 1
ATOM 724 N N . THR A 1 93 ? -19.595 1.925 22.052 1.00 97.75 93 THR A N 1
ATOM 725 C CA . THR A 1 93 ? -20.627 1.534 21.075 1.00 97.75 93 THR A CA 1
ATOM 726 C C . THR A 1 93 ? -20.304 2.092 19.687 1.00 97.75 93 THR A C 1
ATOM 728 O O . THR A 1 93 ? -20.375 1.377 18.690 1.00 97.75 93 THR A O 1
ATOM 731 N N . ARG A 1 94 ? -19.898 3.367 19.613 1.00 97.88 94 ARG A N 1
ATOM 732 C CA . ARG A 1 94 ? -19.476 3.985 18.352 1.00 97.88 94 ARG A CA 1
ATOM 733 C C . ARG A 1 94 ? -18.188 3.362 17.810 1.00 97.88 94 ARG A C 1
ATOM 735 O O . ARG A 1 94 ? -18.116 3.146 16.607 1.00 97.88 94 ARG A O 1
ATOM 742 N N . GLN A 1 95 ? -17.192 3.105 18.659 1.00 97.06 95 GLN A N 1
ATOM 743 C CA . GLN A 1 95 ? -15.925 2.505 18.223 1.00 97.06 95 GLN A CA 1
ATOM 744 C C . GLN A 1 95 ? -16.135 1.116 17.612 1.00 97.06 95 GLN A C 1
ATOM 746 O O . GLN A 1 95 ? -15.713 0.894 16.485 1.00 97.06 95 GLN A O 1
ATOM 751 N N . VAL A 1 96 ? -16.918 0.247 18.263 1.00 95.81 96 VAL A N 1
ATOM 752 C CA . VAL A 1 96 ? -17.253 -1.081 17.719 1.00 95.81 96 VAL A CA 1
ATOM 753 C C . VAL A 1 96 ? -17.888 -0.978 16.329 1.00 95.81 96 VAL A C 1
ATOM 755 O O . VAL A 1 96 ? -17.506 -1.717 15.424 1.00 95.81 96 VAL A O 1
ATOM 758 N N . ALA A 1 97 ? -18.812 -0.033 16.128 1.00 94.44 97 ALA A N 1
ATOM 759 C CA . ALA A 1 97 ? -19.424 0.191 14.818 1.00 94.44 97 ALA A CA 1
ATOM 760 C C . ALA A 1 97 ? -18.426 0.745 13.777 1.00 94.44 97 ALA A C 1
ATOM 762 O O . ALA A 1 97 ? -18.507 0.415 12.595 1.00 94.44 97 ALA A O 1
ATOM 763 N N . GLN A 1 98 ? -17.478 1.596 14.184 1.00 96.44 98 GLN A N 1
ATOM 764 C CA . GLN A 1 98 ? -16.420 2.111 13.303 1.00 96.44 98 GLN A CA 1
ATOM 765 C C . GLN A 1 98 ? -15.453 1.005 12.867 1.00 96.44 98 GLN A C 1
ATOM 767 O O . GLN A 1 98 ? -15.085 0.936 11.690 1.00 96.44 98 GLN A O 1
ATOM 772 N N . ASP A 1 99 ? -15.092 0.121 13.787 1.00 94.44 99 ASP A N 1
ATOM 773 C CA . ASP A 1 99 ? -14.220 -1.016 13.518 1.00 94.44 99 ASP A CA 1
ATOM 774 C C . ASP A 1 99 ? -14.900 -2.040 12.603 1.00 94.44 99 ASP A C 1
ATOM 776 O O . ASP A 1 99 ? -14.288 -2.525 11.652 1.00 94.44 99 ASP A O 1
ATOM 780 N N . GLU A 1 100 ? -16.193 -2.306 12.812 1.00 92.50 100 GLU A N 1
ATOM 781 C CA . GLU A 1 100 ? -16.995 -3.179 11.946 1.00 92.50 100 GLU A CA 1
ATOM 782 C C . GLU A 1 100 ? -17.080 -2.648 10.505 1.00 92.50 100 GLU A C 1
ATOM 784 O O . GLU A 1 100 ? -16.883 -3.396 9.541 1.00 92.50 100 GLU A O 1
ATOM 789 N N . ASN A 1 101 ? -17.291 -1.339 10.340 1.00 92.88 101 ASN A N 1
ATOM 790 C CA . ASN A 1 101 ? -17.264 -0.697 9.024 1.00 92.88 101 ASN A CA 1
ATOM 791 C C . ASN A 1 101 ? -15.877 -0.803 8.367 1.00 92.88 101 ASN A C 1
ATOM 793 O O . ASN A 1 101 ? -15.771 -1.078 7.170 1.00 92.88 101 ASN A O 1
ATOM 797 N N . SER A 1 102 ? -14.810 -0.621 9.149 1.00 93.00 102 SER A N 1
ATOM 798 C CA . SER A 1 102 ? -13.427 -0.722 8.666 1.00 93.00 102 SER A CA 1
ATOM 799 C C . SER A 1 102 ? -13.083 -2.147 8.224 1.00 93.00 102 SER A C 1
ATOM 801 O O . SER A 1 102 ? -12.475 -2.341 7.171 1.00 93.00 102 SER A O 1
ATOM 803 N N . LEU A 1 103 ? -13.525 -3.156 8.977 1.00 91.81 103 LEU A N 1
ATOM 804 C CA . LEU A 1 103 ? -13.384 -4.564 8.610 1.00 91.81 103 LEU A CA 1
ATOM 805 C C . LEU A 1 103 ? -14.167 -4.910 7.344 1.00 91.81 103 LEU A C 1
ATOM 807 O O . LEU A 1 103 ? -13.619 -5.554 6.453 1.00 91.81 103 LEU A O 1
ATOM 811 N N . THR A 1 104 ? -15.411 -4.442 7.230 1.00 92.50 104 THR A N 1
ATOM 812 C CA . THR A 1 104 ? -16.239 -4.642 6.028 1.00 92.50 104 THR A CA 1
ATOM 813 C C . THR A 1 104 ? -15.535 -4.106 4.780 1.00 92.50 104 THR A C 1
ATOM 815 O O . THR A 1 104 ? -15.497 -4.772 3.745 1.00 92.50 104 THR A O 1
ATOM 818 N N . LEU A 1 105 ? -14.914 -2.925 4.885 1.00 94.12 105 LEU A N 1
ATOM 819 C CA . LEU A 1 105 ? -14.142 -2.329 3.796 1.00 94.12 105 LEU A CA 1
ATOM 820 C C . LEU A 1 105 ? -12.927 -3.187 3.412 1.00 94.12 105 LEU A C 1
ATOM 822 O O . LEU A 1 105 ? -12.699 -3.419 2.226 1.00 94.12 105 LEU A O 1
ATOM 826 N N . LEU A 1 106 ? -12.160 -3.670 4.394 1.00 93.12 106 LEU A N 1
ATOM 827 C CA . LEU A 1 106 ? -10.964 -4.484 4.147 1.00 93.12 106 LEU A CA 1
ATOM 828 C C . LEU A 1 106 ? -11.290 -5.868 3.567 1.00 93.12 106 LEU A C 1
ATOM 830 O O . LEU A 1 106 ? -10.527 -6.386 2.756 1.00 93.12 106 LEU A O 1
ATOM 834 N N . LEU A 1 107 ? -12.417 -6.462 3.966 1.00 91.94 107 LEU A N 1
ATOM 835 C CA . LEU A 1 107 ? -12.885 -7.751 3.450 1.00 91.94 107 LEU A CA 1
ATOM 836 C C . LEU A 1 107 ? -13.516 -7.637 2.055 1.00 91.94 107 LEU A C 1
ATOM 838 O O . LEU A 1 107 ? -13.661 -8.648 1.366 1.00 91.94 107 LEU A O 1
ATOM 842 N N . GLY A 1 108 ? -13.945 -6.435 1.653 1.00 92.69 108 GLY A N 1
ATOM 843 C CA . GLY A 1 108 ? -14.682 -6.196 0.407 1.00 92.69 108 GLY A CA 1
ATOM 844 C C . GLY A 1 108 ? -16.066 -6.859 0.361 1.00 92.69 108 GLY A C 1
ATOM 845 O O . GLY A 1 108 ? -16.709 -6.885 -0.685 1.00 92.69 108 GLY A O 1
ATOM 846 N N . THR A 1 109 ? -16.519 -7.418 1.483 1.00 89.38 109 THR A N 1
ATOM 847 C CA . THR A 1 109 ? -17.780 -8.146 1.653 1.00 89.38 109 THR A CA 1
ATOM 848 C C . THR A 1 109 ? -18.311 -7.894 3.066 1.00 89.38 109 THR A C 1
ATOM 850 O O . THR A 1 109 ? -17.567 -7.447 3.940 1.00 89.38 109 THR A O 1
ATOM 853 N N . GLY A 1 110 ? -19.602 -8.150 3.300 1.00 83.25 110 GLY A N 1
ATOM 854 C CA . GLY A 1 110 ? -20.182 -8.050 4.643 1.00 83.25 110 GLY A CA 1
ATOM 855 C C . GLY A 1 110 ? -19.543 -9.044 5.617 1.00 83.25 110 GLY A C 1
ATOM 856 O O . GLY A 1 110 ? -19.156 -10.142 5.210 1.00 83.25 110 GLY A O 1
ATOM 857 N N . LEU A 1 111 ? -19.453 -8.679 6.901 1.00 81.50 111 LEU A N 1
ATOM 858 C CA . LEU A 1 111 ? -18.950 -9.598 7.922 1.00 81.50 111 LEU A CA 1
ATOM 859 C C . LEU A 1 111 ? -19.840 -10.854 7.983 1.00 81.50 111 LEU A C 1
ATOM 861 O O . LEU A 1 111 ? -21.068 -10.737 8.052 1.00 81.50 111 LEU A O 1
ATOM 865 N N . PRO A 1 112 ? -19.255 -12.064 7.982 1.00 78.75 112 PRO A N 1
ATOM 866 C CA . PRO A 1 112 ? -20.029 -13.281 8.155 1.00 78.75 112 PRO A CA 1
ATOM 867 C C . PRO A 1 112 ? -20.681 -13.302 9.543 1.00 78.75 112 PRO A C 1
ATOM 869 O O . PRO A 1 112 ? -20.077 -12.921 10.542 1.00 78.75 112 PRO A O 1
ATOM 872 N N . ALA A 1 113 ? -21.918 -13.791 9.625 1.00 70.62 113 ALA A N 1
ATOM 873 C CA . ALA A 1 113 ? -22.686 -13.790 10.873 1.00 70.62 113 ALA A CA 1
ATOM 874 C C . ALA A 1 113 ? -22.103 -14.706 11.974 1.00 70.62 113 ALA A C 1
ATOM 876 O O . ALA A 1 113 ? -22.505 -14.606 13.130 1.00 70.62 113 ALA A O 1
ATOM 877 N N . ASN A 1 114 ? -21.174 -15.608 11.636 1.00 67.88 114 ASN A N 1
ATOM 878 C CA . ASN A 1 114 ? -20.660 -16.653 12.526 1.00 67.88 114 ASN A CA 1
ATOM 879 C C . ASN A 1 114 ? -19.164 -16.514 12.860 1.00 67.88 114 ASN A C 1
ATOM 881 O O . ASN A 1 114 ? -18.468 -17.523 12.989 1.00 67.88 114 ASN A O 1
ATOM 885 N N . ILE A 1 115 ? -18.646 -15.294 13.005 1.00 72.75 115 ILE A N 1
ATOM 886 C CA . ILE A 1 115 ? -17.246 -15.114 13.409 1.00 72.75 115 ILE A CA 1
ATOM 887 C C . ILE A 1 115 ? -17.055 -15.690 14.818 1.00 72.75 115 ILE A C 1
ATOM 889 O O . ILE A 1 115 ? -17.586 -15.168 15.800 1.00 72.75 115 ILE A O 1
ATOM 893 N N . ALA A 1 116 ? -16.302 -16.788 14.910 1.00 64.69 116 ALA A N 1
ATOM 894 C CA . ALA A 1 116 ? -15.937 -17.403 16.176 1.00 64.69 116 ALA A CA 1
ATOM 895 C C . ALA A 1 116 ? -15.035 -16.439 16.960 1.00 64.69 116 ALA A C 1
ATOM 897 O O . ALA A 1 116 ? -13.845 -16.318 16.683 1.00 64.69 116 ALA A O 1
ATOM 898 N N . SER A 1 117 ? -15.613 -15.735 17.931 1.00 66.00 117 SER A N 1
ATOM 899 C CA . SER A 1 117 ? -14.876 -14.818 18.798 1.00 66.00 117 SER A CA 1
ATOM 900 C C . SER A 1 117 ? -14.250 -15.622 19.936 1.00 66.00 117 SER A C 1
ATOM 902 O O . SER A 1 117 ? -14.945 -16.056 20.854 1.00 66.00 117 SER A O 1
ATOM 904 N N . LYS A 1 118 ? -12.939 -15.856 19.857 1.00 70.31 118 LYS A N 1
ATOM 905 C CA . LYS A 1 118 ? -12.137 -16.230 21.032 1.00 70.31 118 LYS A CA 1
ATOM 906 C C . LYS A 1 118 ? -11.862 -14.970 21.856 1.00 70.31 118 LYS A C 1
ATOM 908 O O . LYS A 1 118 ? -11.815 -13.912 21.244 1.00 70.31 118 LYS A O 1
ATOM 913 N N . PRO A 1 119 ? -11.706 -15.030 23.185 1.00 73.19 119 PRO A N 1
ATOM 914 C CA . PRO A 1 119 ? -11.292 -13.869 23.975 1.00 73.19 119 PRO A CA 1
ATOM 915 C C . PRO A 1 119 ? -9.871 -13.414 23.605 1.00 73.19 119 PRO A C 1
ATOM 917 O O . PRO A 1 119 ? -9.060 -14.224 23.154 1.00 73.19 119 PRO A O 1
ATOM 920 N N . LEU A 1 120 ? -9.546 -12.129 23.800 1.00 76.56 120 LEU A N 1
ATOM 921 C CA . LEU A 1 120 ? -8.192 -11.604 23.532 1.00 76.56 120 LEU A CA 1
ATOM 922 C C . LEU A 1 120 ? -7.111 -12.234 24.417 1.00 76.56 120 LEU A C 1
ATOM 924 O O . LEU A 1 120 ? -5.930 -12.142 24.096 1.00 76.56 120 LEU A O 1
ATOM 928 N N . SER A 1 121 ? -7.505 -12.839 25.537 1.00 73.19 121 SER A N 1
ATOM 929 C CA . SER A 1 121 ? -6.601 -13.545 26.444 1.00 73.19 121 SER A CA 1
ATOM 930 C C . SER A 1 121 ? -6.030 -14.839 25.860 1.00 73.19 121 SER A C 1
ATOM 932 O O . SER A 1 121 ? -5.081 -15.377 26.428 1.00 73.19 121 SER A O 1
ATOM 934 N N . ASP A 1 122 ? -6.616 -15.360 24.779 1.00 74.38 122 ASP A N 1
ATOM 935 C CA . ASP A 1 122 ? -6.120 -16.557 24.106 1.00 74.38 122 ASP A CA 1
ATOM 936 C C . ASP A 1 122 ? -4.910 -16.239 23.219 1.00 74.38 122 ASP A C 1
ATOM 938 O O . ASP A 1 122 ? -4.733 -15.121 22.732 1.00 74.38 122 ASP A O 1
ATOM 942 N N . ASP A 1 123 ? -4.088 -17.255 22.956 1.00 69.50 123 ASP A N 1
ATOM 943 C CA . ASP A 1 123 ? -2.974 -17.135 22.021 1.00 69.50 123 ASP A CA 1
ATOM 944 C C . ASP A 1 123 ? -3.492 -17.109 20.571 1.00 69.50 123 ASP A C 1
ATOM 946 O O . ASP A 1 123 ? -3.802 -18.140 19.963 1.00 69.50 123 ASP A O 1
ATOM 950 N N . LEU A 1 124 ? -3.679 -15.896 20.043 1.00 72.75 124 LEU A N 1
ATOM 951 C CA . LEU A 1 124 ? -4.221 -15.651 18.704 1.00 72.75 124 LEU A CA 1
ATOM 952 C C . LEU A 1 124 ? -3.138 -15.637 17.611 1.00 72.75 124 LEU A C 1
ATOM 954 O O . LEU A 1 124 ? -3.484 -15.659 16.428 1.00 72.75 124 LEU A O 1
ATOM 958 N N . LEU A 1 125 ? -1.848 -15.590 17.971 1.00 75.06 125 LEU A N 1
ATOM 959 C CA . LEU A 1 125 ? -0.734 -15.409 17.034 1.00 75.06 125 LEU A CA 1
ATOM 960 C C . LEU A 1 125 ? 0.432 -16.341 17.372 1.00 75.06 125 LEU A C 1
ATOM 962 O O . LEU A 1 125 ? 0.992 -16.272 18.456 1.00 75.06 125 LEU A O 1
ATOM 966 N N . SER A 1 126 ? 0.880 -17.151 16.410 1.00 74.81 126 SER A N 1
ATOM 967 C CA . SER A 1 126 ? 2.090 -17.957 16.606 1.00 74.81 126 SER A CA 1
ATOM 968 C C . SER A 1 126 ? 3.342 -17.092 16.755 1.00 74.81 126 SER A C 1
ATOM 970 O O . SER A 1 126 ? 3.536 -16.119 16.022 1.00 74.81 126 SER A O 1
ATOM 972 N N . GLU A 1 127 ? 4.230 -17.502 17.661 1.00 69.62 127 GLU A N 1
ATOM 973 C CA . GLU A 1 127 ? 5.528 -16.863 17.849 1.00 69.62 127 GLU A CA 1
ATOM 974 C C . GLU A 1 127 ? 6.371 -16.972 16.567 1.00 69.62 127 GLU A C 1
ATOM 976 O O 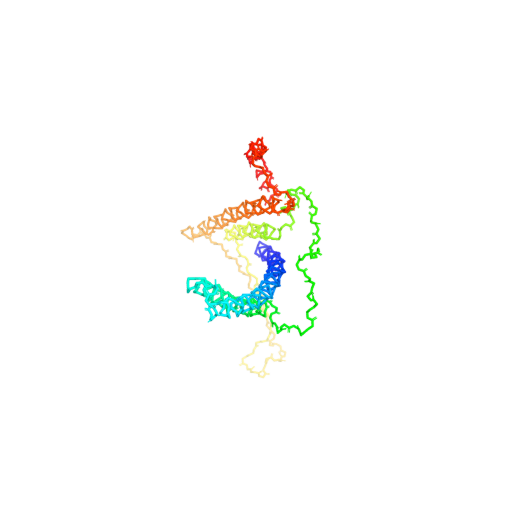. GLU A 1 127 ? 6.587 -18.056 16.017 1.00 69.62 127 GLU A O 1
ATOM 981 N N . VAL A 1 128 ? 6.833 -15.827 16.059 1.00 68.88 128 VAL A N 1
ATOM 982 C CA . VAL A 1 128 ? 7.674 -15.769 14.859 1.00 68.88 128 VAL A CA 1
ATOM 983 C C . VAL A 1 128 ? 9.133 -15.964 15.279 1.00 68.88 128 VAL A C 1
ATOM 985 O O . VAL A 1 128 ? 9.635 -15.179 16.088 1.00 68.88 128 VAL A O 1
ATOM 988 N N . PRO A 1 129 ? 9.849 -16.970 14.740 1.00 66.06 129 PRO A N 1
ATOM 989 C CA . PRO A 1 129 ? 11.228 -17.219 15.123 1.00 66.06 129 PRO A CA 1
ATOM 990 C C . PRO A 1 129 ? 12.128 -16.034 14.769 1.00 66.06 129 PRO A C 1
ATOM 992 O O . PRO A 1 129 ? 12.022 -15.417 13.707 1.00 66.06 129 PRO A O 1
ATOM 995 N N . ALA A 1 130 ? 13.064 -15.761 15.673 1.00 57.28 130 ALA A N 1
ATOM 996 C CA . ALA A 1 130 ? 14.109 -14.762 15.532 1.00 57.28 130 ALA A CA 1
ATOM 997 C C . ALA A 1 130 ? 15.086 -15.129 14.402 1.00 57.28 130 ALA A C 1
ATOM 999 O O . ALA A 1 130 ? 16.129 -15.734 14.642 1.00 57.28 130 ALA A O 1
ATOM 1000 N N . GLY A 1 131 ? 14.759 -14.806 13.155 1.00 57.25 131 GLY A N 1
ATOM 1001 C CA . GLY A 1 131 ? 15.732 -14.871 12.065 1.00 57.25 131 GLY A CA 1
ATOM 1002 C C . GLY A 1 131 ? 16.808 -13.790 12.211 1.00 57.25 131 GLY A C 1
ATOM 1003 O O . GLY A 1 131 ? 16.563 -12.729 12.790 1.00 57.25 131 GLY A O 1
ATOM 1004 N N . LEU A 1 132 ? 17.998 -14.026 11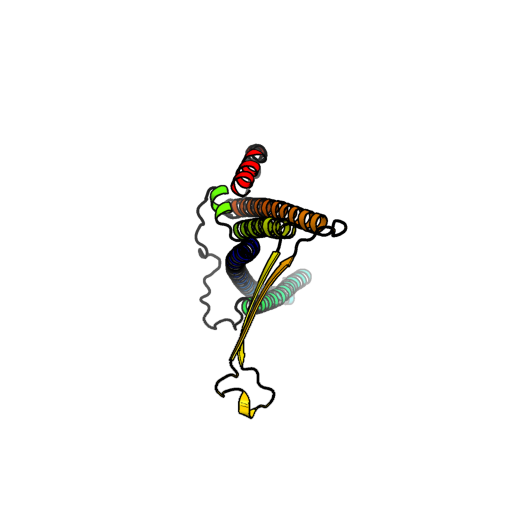.647 1.00 57.12 132 LEU A N 1
ATOM 1005 C CA . LEU A 1 132 ? 18.959 -12.946 11.421 1.00 57.12 132 LEU A CA 1
ATOM 1006 C C . LEU A 1 132 ? 18.299 -11.881 10.522 1.00 57.12 132 LEU A C 1
ATOM 1008 O O . LEU A 1 132 ? 17.737 -12.241 9.483 1.00 57.12 132 LEU A O 1
ATOM 1012 N N . PRO A 1 133 ? 18.372 -10.581 10.871 1.00 63.84 133 PRO A N 1
ATOM 1013 C CA . PRO A 1 133 ? 17.740 -9.518 10.088 1.00 63.84 133 PRO A CA 1
ATOM 1014 C C . PRO A 1 133 ? 18.143 -9.528 8.606 1.00 63.84 133 PRO A C 1
ATOM 1016 O O . PRO A 1 133 ? 17.325 -9.201 7.754 1.00 63.84 133 PRO A O 1
ATOM 1019 N N . SER A 1 134 ? 19.373 -9.949 8.286 1.00 65.25 134 SER A N 1
ATOM 1020 C CA . SER A 1 134 ? 19.912 -9.990 6.919 1.00 65.25 134 SER A CA 1
ATOM 1021 C C . SER A 1 134 ? 19.154 -10.933 5.983 1.00 65.25 134 SER A C 1
ATOM 1023 O O . SER A 1 134 ? 18.865 -10.559 4.849 1.00 65.25 134 SER A O 1
ATOM 1025 N N . ASP A 1 135 ? 18.787 -12.125 6.453 1.00 65.69 135 ASP A N 1
ATOM 1026 C CA . ASP A 1 135 ? 18.136 -13.142 5.616 1.00 65.69 135 ASP A CA 1
ATOM 1027 C C . ASP A 1 135 ? 16.659 -12.800 5.382 1.00 65.69 135 ASP A C 1
ATOM 1029 O O . ASP A 1 135 ? 16.076 -13.156 4.357 1.00 65.69 135 ASP A O 1
ATOM 1033 N N . LEU A 1 136 ? 16.055 -12.066 6.323 1.00 64.88 136 LEU A N 1
ATOM 1034 C CA . LEU A 1 136 ? 14.699 -11.538 6.193 1.00 64.88 136 LEU A CA 1
ATOM 1035 C C . LEU A 1 136 ? 14.641 -10.361 5.211 1.00 64.88 136 LEU A C 1
ATOM 1037 O O . LEU A 1 136 ? 13.681 -10.270 4.449 1.00 64.88 136 LEU A O 1
ATOM 1041 N N . LEU A 1 137 ? 15.672 -9.508 5.164 1.00 69.75 137 LEU A N 1
ATOM 1042 C CA . LEU A 1 137 ? 15.752 -8.402 4.200 1.00 69.75 137 LEU A CA 1
ATOM 1043 C C . LEU A 1 137 ? 15.830 -8.895 2.747 1.00 69.75 137 LEU A C 1
ATOM 1045 O O . LEU A 1 137 ? 15.227 -8.283 1.874 1.00 69.75 137 LEU A O 1
ATOM 1049 N N . GLN A 1 138 ? 16.490 -10.027 2.485 1.00 72.94 138 GLN A N 1
ATOM 1050 C CA . GLN A 1 138 ? 16.540 -10.613 1.135 1.00 72.94 138 GLN A CA 1
ATOM 1051 C C . GLN A 1 138 ? 15.209 -11.231 0.683 1.00 72.94 138 GLN A C 1
ATOM 1053 O O . GLN A 1 138 ? 15.003 -11.471 -0.502 1.00 72.94 138 GLN A O 1
ATOM 1058 N N . ARG A 1 139 ? 14.296 -11.512 1.618 1.00 79.88 139 ARG A N 1
ATOM 1059 C CA . ARG A 1 139 ? 12.991 -12.132 1.334 1.00 79.88 139 ARG A CA 1
ATOM 1060 C C . ARG A 1 139 ? 11.844 -11.127 1.302 1.00 79.88 139 ARG A C 1
ATOM 1062 O O . ARG A 1 139 ? 10.708 -11.522 1.042 1.00 79.88 139 ARG A O 1
ATOM 1069 N N . ARG A 1 140 ? 12.123 -9.861 1.617 1.00 88.94 140 ARG A N 1
ATOM 1070 C CA . ARG A 1 140 ? 11.134 -8.790 1.727 1.00 88.94 140 ARG A CA 1
ATOM 1071 C C . ARG A 1 140 ? 10.677 -8.335 0.334 1.00 88.94 140 ARG A C 1
ATOM 1073 O O . ARG A 1 140 ? 11.499 -7.800 -0.410 1.00 88.94 140 ARG A O 1
ATOM 1080 N N . PRO A 1 141 ? 9.391 -8.514 -0.027 1.00 93.19 141 PRO A N 1
ATOM 1081 C CA . PRO A 1 141 ? 8.911 -8.217 -1.379 1.00 93.19 141 PRO A CA 1
ATOM 1082 C C . PRO A 1 141 ? 9.121 -6.763 -1.814 1.00 93.19 141 PRO A C 1
ATOM 1084 O O . PRO A 1 141 ? 9.405 -6.492 -2.971 1.00 93.19 141 PRO A O 1
ATOM 1087 N N . ASP A 1 142 ? 9.043 -5.808 -0.890 1.00 92.06 142 ASP A N 1
ATOM 1088 C CA . ASP A 1 142 ? 9.290 -4.388 -1.152 1.00 92.06 142 ASP A CA 1
ATOM 1089 C C . ASP A 1 142 ? 10.749 -4.088 -1.546 1.00 92.06 142 ASP A C 1
ATOM 1091 O O . ASP A 1 142 ? 10.996 -3.269 -2.434 1.00 92.06 142 ASP A O 1
ATOM 1095 N N . ILE A 1 143 ? 11.717 -4.785 -0.942 1.00 93.12 143 ILE A N 1
ATOM 1096 C CA . ILE A 1 143 ? 13.144 -4.665 -1.284 1.00 93.12 143 ILE A CA 1
ATOM 1097 C C . ILE A 1 143 ? 13.421 -5.322 -2.640 1.00 93.12 143 ILE A C 1
ATOM 1099 O O . ILE A 1 143 ? 14.085 -4.725 -3.488 1.00 93.12 143 ILE A O 1
ATOM 1103 N N . VAL A 1 144 ? 12.860 -6.510 -2.877 1.00 94.31 144 VAL A N 1
ATOM 1104 C CA . VAL A 1 144 ? 13.005 -7.228 -4.154 1.00 94.31 144 VAL A CA 1
ATOM 1105 C C . VAL A 1 144 ? 12.337 -6.449 -5.301 1.00 94.31 144 VAL A C 1
ATOM 1107 O O . VAL A 1 144 ? 12.914 -6.304 -6.378 1.00 94.31 144 VAL A O 1
ATOM 1110 N N . GLN A 1 145 ? 11.171 -5.838 -5.065 1.00 95.69 145 GLN A N 1
ATOM 1111 C CA . GLN A 1 145 ? 10.534 -4.913 -6.008 1.00 95.69 145 GLN A CA 1
ATOM 1112 C C . GLN A 1 145 ? 11.470 -3.747 -6.368 1.00 95.69 145 GLN A C 1
ATOM 1114 O O . GLN A 1 145 ? 11.589 -3.384 -7.542 1.00 95.69 145 GLN A O 1
ATOM 1119 N N . ALA A 1 146 ? 12.112 -3.125 -5.376 1.00 95.00 146 ALA A N 1
ATOM 1120 C CA . ALA A 1 146 ? 13.040 -2.022 -5.610 1.00 95.00 146 ALA A CA 1
ATOM 1121 C C . ALA A 1 146 ? 14.279 -2.470 -6.409 1.00 95.00 146 ALA A C 1
ATOM 1123 O O . ALA A 1 146 ? 14.717 -1.748 -7.308 1.00 95.00 146 ALA A O 1
ATOM 1124 N N . GLU A 1 147 ? 14.783 -3.681 -6.162 1.00 95.12 147 GLU A N 1
ATOM 1125 C CA . GLU A 1 147 ? 15.865 -4.287 -6.945 1.00 95.12 147 GLU A CA 1
ATOM 1126 C C . GLU A 1 147 ? 15.462 -4.487 -8.416 1.00 95.12 147 GLU A C 1
ATOM 1128 O O . GLU A 1 147 ? 16.198 -4.102 -9.328 1.00 95.12 147 GLU A O 1
ATOM 1133 N N . TYR A 1 148 ? 14.271 -5.032 -8.678 1.00 97.50 148 TYR A N 1
ATOM 1134 C CA . TYR A 1 148 ? 13.769 -5.204 -10.043 1.00 97.50 148 TYR A CA 1
ATOM 1135 C C . TYR A 1 148 ? 13.558 -3.866 -10.767 1.00 97.50 148 TYR A C 1
ATOM 1137 O O . TYR A 1 148 ? 13.901 -3.738 -11.945 1.00 97.50 148 TYR A O 1
ATOM 1145 N N . ASN A 1 149 ? 13.092 -2.828 -10.068 1.00 97.25 149 ASN A N 1
ATOM 1146 C CA . ASN A 1 149 ? 12.998 -1.476 -10.630 1.00 97.25 149 ASN A CA 1
ATOM 1147 C C . ASN A 1 149 ? 14.376 -0.889 -10.986 1.00 97.25 149 ASN A C 1
ATOM 1149 O O . ASN A 1 149 ? 14.526 -0.248 -12.032 1.00 97.25 149 ASN A O 1
ATOM 1153 N N . LEU A 1 150 ? 15.401 -1.149 -10.169 1.00 97.00 150 LEU A N 1
ATOM 1154 C CA . LEU A 1 150 ? 16.785 -0.783 -10.473 1.00 97.00 150 LEU A CA 1
ATOM 1155 C C . LEU A 1 150 ? 17.314 -1.531 -11.707 1.00 97.00 150 LEU A C 1
ATOM 1157 O O . LEU A 1 150 ? 17.892 -0.905 -12.602 1.00 97.00 150 LEU A O 1
ATOM 1161 N N . LYS A 1 151 ? 17.067 -2.842 -11.807 1.00 96.25 151 LYS A N 1
ATOM 1162 C CA . LYS A 1 151 ? 17.428 -3.650 -12.986 1.00 96.25 151 LYS A CA 1
ATOM 1163 C C . LYS A 1 151 ? 16.740 -3.140 -14.255 1.00 96.25 151 LYS A C 1
ATOM 1165 O O . LYS A 1 151 ? 17.398 -3.001 -15.287 1.00 96.25 151 LYS A O 1
ATOM 1170 N N . ALA A 1 152 ? 15.460 -2.773 -14.172 1.00 96.56 152 ALA A N 1
ATOM 1171 C CA . ALA A 1 152 ? 14.724 -2.167 -15.280 1.00 96.56 152 ALA A CA 1
ATOM 1172 C C . ALA A 1 152 ? 15.356 -0.838 -15.732 1.00 96.56 152 ALA A C 1
ATOM 1174 O O . ALA A 1 152 ? 15.604 -0.633 -16.922 1.00 96.56 152 ALA A O 1
ATOM 1175 N N . ALA A 1 153 ? 15.692 0.047 -14.788 1.00 95.50 153 ALA A N 1
ATOM 1176 C CA . ALA A 1 153 ? 16.358 1.311 -15.099 1.00 95.50 153 ALA A CA 1
ATOM 1177 C C . ALA A 1 153 ? 17.741 1.100 -15.743 1.00 95.50 153 ALA A C 1
ATOM 1179 O O . ALA A 1 153 ? 18.110 1.813 -16.677 1.00 95.50 153 ALA A O 1
ATOM 1180 N N . ASN A 1 154 ? 18.487 0.082 -15.303 1.00 95.44 154 ASN A N 1
ATOM 1181 C CA . ASN A 1 154 ? 19.760 -0.295 -15.913 1.00 95.44 154 ASN A CA 1
ATOM 1182 C C . ASN A 1 154 ? 19.586 -0.803 -17.357 1.00 95.44 154 ASN A C 1
ATOM 1184 O O . ASN A 1 154 ? 20.357 -0.420 -18.240 1.00 95.44 154 ASN 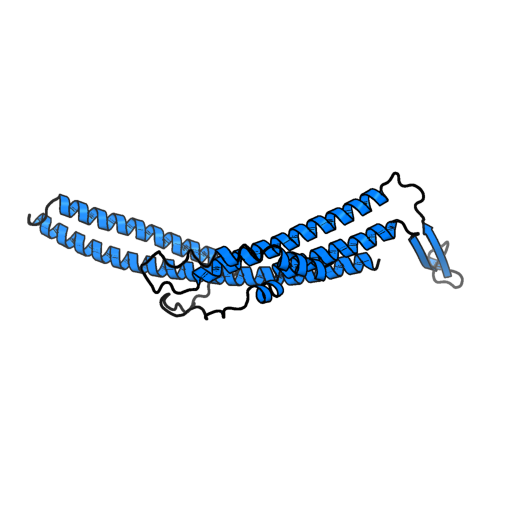A O 1
ATOM 1188 N N . ALA A 1 155 ? 18.553 -1.606 -17.628 1.00 94.81 155 ALA A N 1
ATOM 1189 C CA . ALA A 1 155 ? 18.230 -2.056 -18.980 1.00 94.81 155 ALA A CA 1
ATOM 1190 C C . ALA A 1 155 ? 17.893 -0.875 -19.911 1.00 94.81 155 ALA A C 1
ATOM 1192 O O . ALA A 1 155 ? 18.382 -0.825 -21.044 1.00 94.81 155 ALA A O 1
ATOM 1193 N N . ASN A 1 156 ? 17.165 0.130 -19.413 1.00 93.44 156 ASN A N 1
ATOM 1194 C CA . ASN A 1 156 ? 16.826 1.330 -20.180 1.00 93.44 156 ASN A CA 1
ATOM 1195 C C . ASN A 1 156 ? 18.069 2.147 -20.612 1.00 93.44 156 ASN A C 1
ATOM 1197 O O . ASN A 1 156 ? 18.104 2.682 -21.719 1.00 93.44 156 ASN A O 1
ATOM 1201 N N . ILE A 1 157 ? 19.159 2.157 -19.827 1.00 94.44 157 ILE A N 1
ATOM 1202 C CA . ILE A 1 157 ? 20.442 2.751 -20.268 1.00 94.44 157 ILE A CA 1
ATOM 1203 C C . ILE A 1 157 ? 20.938 2.078 -21.555 1.00 94.44 157 ILE A C 1
ATOM 1205 O O . ILE A 1 157 ? 21.427 2.755 -22.461 1.00 94.44 157 ILE A O 1
ATOM 1209 N N . GLY A 1 158 ? 20.807 0.753 -21.661 1.00 91.62 158 GLY A N 1
ATOM 1210 C CA . GLY A 1 158 ? 21.154 0.009 -22.873 1.00 91.62 158 GLY A CA 1
ATOM 1211 C C . GLY A 1 158 ? 20.314 0.431 -24.082 1.00 91.62 158 GLY A C 1
ATOM 1212 O O . GLY A 1 158 ? 20.852 0.574 -25.180 1.00 91.62 158 GLY A O 1
ATOM 1213 N N . ALA A 1 159 ? 19.023 0.709 -23.877 1.00 91.06 159 ALA A N 1
ATOM 1214 C CA . ALA A 1 159 ? 18.140 1.222 -24.922 1.00 91.06 159 ALA A CA 1
ATOM 1215 C C . ALA A 1 159 ? 18.534 2.643 -25.363 1.00 91.06 159 ALA A C 1
ATOM 1217 O O . ALA A 1 159 ? 18.651 2.897 -26.562 1.00 91.06 159 ALA A O 1
ATOM 1218 N N . ALA A 1 160 ? 18.834 3.536 -24.416 1.00 91.62 160 ALA A N 1
ATOM 1219 C CA . ALA A 1 160 ? 19.309 4.885 -24.716 1.00 91.62 160 ALA A CA 1
ATOM 1220 C C . ALA A 1 160 ? 20.668 4.880 -25.439 1.00 91.62 160 ALA A C 1
ATOM 1222 O O . ALA A 1 160 ? 20.877 5.655 -26.369 1.00 91.62 160 ALA A O 1
ATOM 1223 N N . ARG A 1 161 ? 21.582 3.964 -25.081 1.00 91.81 161 ARG A N 1
ATOM 1224 C CA . ARG A 1 161 ? 22.843 3.754 -25.818 1.00 91.81 161 ARG A CA 1
ATOM 1225 C C . ARG A 1 161 ? 22.602 3.226 -27.232 1.00 91.81 161 ARG A C 1
ATOM 1227 O O . ARG A 1 161 ? 23.295 3.643 -28.153 1.00 91.81 161 ARG A O 1
ATOM 1234 N N . ALA A 1 162 ? 21.621 2.343 -27.420 1.00 90.88 162 ALA A N 1
ATOM 1235 C CA . ALA A 1 162 ? 21.283 1.804 -28.736 1.00 90.88 162 ALA A CA 1
ATOM 1236 C C . ALA A 1 162 ? 20.799 2.890 -29.716 1.00 90.88 162 ALA A C 1
ATOM 1238 O O . ALA A 1 162 ? 21.008 2.745 -30.915 1.00 90.88 162 ALA A O 1
ATOM 1239 N N . ALA A 1 163 ? 20.222 3.993 -29.224 1.00 90.62 163 ALA A N 1
ATOM 1240 C CA . ALA A 1 163 ? 19.770 5.107 -30.061 1.00 90.62 163 ALA A CA 1
ATOM 1241 C C . ALA A 1 163 ? 20.911 5.868 -30.771 1.00 90.62 163 ALA A C 1
ATOM 1243 O O . ALA A 1 163 ? 20.654 6.586 -31.733 1.00 90.62 163 ALA A O 1
ATOM 1244 N N . PHE A 1 164 ? 22.166 5.702 -30.329 1.00 90.12 164 PHE A N 1
ATOM 1245 C CA . PHE A 1 164 ? 23.346 6.241 -31.021 1.00 90.12 164 PHE A CA 1
ATOM 1246 C C . PHE A 1 164 ? 23.788 5.387 -32.215 1.00 90.12 164 PHE A C 1
ATOM 1248 O O . PHE A 1 164 ? 24.599 5.841 -33.019 1.00 90.12 164 PHE A O 1
ATOM 1255 N N . PHE A 1 165 ? 23.296 4.152 -32.325 1.00 91.12 165 PHE A N 1
ATOM 1256 C CA . PHE A 1 165 ? 23.655 3.242 -33.406 1.00 91.12 165 PHE A CA 1
ATOM 1257 C C . PHE A 1 165 ? 22.674 3.352 -34.584 1.00 91.12 165 PHE A C 1
ATOM 1259 O O . PHE A 1 165 ? 21.532 3.780 -34.402 1.00 91.12 165 PHE A O 1
ATOM 1266 N N . PRO A 1 166 ? 23.092 2.939 -35.798 1.00 90.50 166 PRO A N 1
ATOM 1267 C CA . PRO A 1 166 ? 22.200 2.815 -36.944 1.00 90.50 166 PRO A CA 1
ATOM 1268 C C . PRO A 1 166 ? 20.961 1.982 -36.614 1.00 90.50 166 PRO A C 1
ATOM 1270 O O . PRO A 1 166 ? 21.061 0.860 -36.117 1.00 90.50 166 PRO A O 1
ATOM 1273 N N . SER A 1 167 ? 19.790 2.516 -36.940 1.00 90.12 167 SER A N 1
ATOM 1274 C CA . SER A 1 167 ? 18.536 1.763 -36.917 1.00 90.12 167 SER A CA 1
ATOM 1275 C C . SER A 1 167 ? 18.256 1.209 -38.309 1.00 90.12 167 SER A C 1
ATOM 1277 O O . SER A 1 167 ? 18.375 1.933 -39.296 1.00 90.12 167 SER A O 1
ATOM 1279 N N . ILE A 1 168 ? 17.916 -0.077 -38.388 1.00 90.94 168 ILE A N 1
ATOM 1280 C CA . ILE A 1 168 ? 17.597 -0.764 -39.641 1.00 90.94 168 ILE A CA 1
ATOM 1281 C C . ILE A 1 168 ? 16.126 -1.172 -39.570 1.00 90.94 168 ILE A C 1
ATOM 1283 O O . ILE A 1 168 ? 15.746 -1.950 -38.694 1.00 90.94 168 ILE A O 1
ATOM 1287 N N . SER A 1 169 ? 15.297 -0.645 -40.466 1.00 91.31 169 SER A N 1
ATOM 1288 C CA . SER A 1 169 ? 13.909 -1.066 -40.655 1.00 91.31 169 SER A CA 1
ATOM 1289 C C . SER A 1 169 ? 13.797 -1.892 -41.930 1.00 91.31 169 SER A C 1
ATOM 1291 O O . SER A 1 169 ? 14.310 -1.514 -42.978 1.00 91.31 169 SER A O 1
ATOM 1293 N N . LEU A 1 170 ? 13.142 -3.050 -41.844 1.00 93.06 170 LEU A N 1
ATOM 1294 C CA . LEU A 1 170 ? 12.877 -3.912 -42.991 1.00 93.06 170 LEU A CA 1
ATOM 1295 C C . LEU A 1 170 ? 11.371 -3.949 -43.209 1.00 93.06 170 LEU A C 1
ATOM 1297 O O . LEU A 1 170 ? 10.647 -4.569 -42.430 1.00 93.06 170 LEU A O 1
ATOM 1301 N N . THR A 1 171 ? 10.900 -3.280 -44.257 1.00 93.00 171 THR A N 1
ATOM 1302 C CA . THR A 1 171 ? 9.492 -3.326 -44.647 1.00 93.00 171 THR A CA 1
ATOM 1303 C C . THR A 1 171 ? 9.338 -4.279 -45.820 1.00 93.00 171 THR A C 1
ATOM 1305 O O . THR A 1 171 ? 9.927 -4.072 -46.877 1.00 93.00 171 THR A O 1
ATOM 1308 N N . ALA A 1 172 ? 8.546 -5.329 -45.633 1.00 94.19 172 ALA A N 1
ATOM 1309 C CA . ALA A 1 172 ? 8.169 -6.259 -46.685 1.00 94.19 172 ALA A CA 1
ATOM 1310 C C . ALA A 1 172 ? 6.642 -6.302 -46.779 1.00 94.19 172 ALA A C 1
ATOM 1312 O O . ALA A 1 172 ? 5.962 -6.376 -45.755 1.00 94.19 172 ALA A O 1
ATOM 1313 N N . SER A 1 173 ? 6.100 -6.259 -47.990 1.00 93.12 173 SER A N 1
ATOM 1314 C CA . SER A 1 173 ? 4.677 -6.454 -48.248 1.00 93.12 173 SER A CA 1
ATOM 1315 C C . SER A 1 173 ? 4.478 -7.323 -49.484 1.00 93.12 173 SER A C 1
ATOM 1317 O O . SER A 1 173 ? 5.298 -7.340 -50.398 1.00 93.12 173 SER A O 1
ATOM 1319 N N . ALA A 1 174 ? 3.386 -8.074 -49.502 1.00 94.44 174 ALA A N 1
ATOM 1320 C CA . ALA A 1 174 ? 2.955 -8.871 -50.639 1.00 94.44 174 ALA A CA 1
ATOM 1321 C C . ALA A 1 174 ? 1.429 -8.828 -50.698 1.00 94.44 174 ALA A C 1
ATOM 1323 O O . ALA A 1 174 ? 0.766 -8.765 -49.662 1.00 94.44 174 ALA A O 1
ATOM 1324 N N . GLY A 1 175 ? 0.869 -8.831 -51.899 1.00 92.69 175 GLY A N 1
ATOM 1325 C CA . GLY A 1 175 ? -0.568 -8.737 -52.094 1.00 92.69 175 GLY A CA 1
ATOM 1326 C C . GLY A 1 175 ? -0.929 -8.708 -53.566 1.00 92.69 175 GLY A C 1
ATOM 1327 O O . GLY A 1 175 ? -0.183 -9.194 -54.417 1.00 92.69 175 GLY A O 1
ATOM 1328 N N . THR A 1 176 ? -2.080 -8.123 -53.868 1.00 94.19 176 THR A N 1
ATOM 1329 C CA . THR A 1 176 ? -2.515 -7.919 -55.241 1.00 94.19 176 THR A CA 1
ATOM 1330 C C . THR A 1 176 ? -2.834 -6.457 -55.494 1.00 94.19 176 THR A C 1
ATOM 1332 O O . THR A 1 176 ? -3.381 -5.760 -54.642 1.00 94.19 176 THR A O 1
ATOM 1335 N N . ALA A 1 177 ? -2.469 -5.980 -56.676 1.00 91.38 177 ALA A N 1
ATOM 1336 C CA . ALA A 1 177 ? -2.764 -4.637 -57.135 1.00 91.38 177 ALA A CA 1
ATOM 1337 C C . ALA A 1 177 ? -3.387 -4.724 -58.527 1.00 91.38 177 ALA A C 1
ATOM 1339 O O . ALA A 1 177 ? -2.887 -5.418 -59.410 1.00 91.38 177 ALA A O 1
ATOM 1340 N N . SER A 1 178 ? -4.504 -4.029 -58.726 1.00 91.38 178 SER A N 1
ATOM 1341 C CA . SER A 1 178 ? -5.153 -3.936 -60.029 1.00 91.38 178 SER A CA 1
ATOM 1342 C C . SER A 1 178 ? -5.812 -2.566 -60.200 1.00 91.38 178 SER A C 1
ATOM 1344 O O . SER A 1 178 ? -6.369 -2.053 -59.230 1.00 91.38 178 SER A O 1
ATOM 1346 N N . PRO A 1 179 ? -5.818 -1.986 -61.416 1.00 91.00 179 PRO A N 1
ATOM 1347 C CA . PRO A 1 179 ? -6.555 -0.753 -61.707 1.00 91.00 179 PRO A CA 1
ATOM 1348 C C . PRO A 1 179 ? -8.081 -0.877 -61.555 1.00 91.00 179 PRO A C 1
ATOM 1350 O O . PRO A 1 179 ? -8.777 0.132 -61.531 1.00 91.00 179 PRO A O 1
ATOM 1353 N N . THR A 1 180 ? -8.620 -2.101 -61.483 1.00 90.69 180 THR A N 1
ATOM 1354 C CA . THR A 1 180 ? -10.057 -2.360 -61.297 1.00 90.69 180 THR A CA 1
ATOM 1355 C C . THR A 1 180 ? -10.283 -3.416 -60.222 1.00 90.69 180 THR A C 1
ATOM 1357 O O . THR A 1 180 ? -9.495 -4.353 -60.080 1.00 90.69 180 THR A O 1
ATOM 1360 N N . LEU A 1 181 ? -11.403 -3.320 -59.499 1.00 86.69 181 LEU A N 1
ATOM 1361 C CA . LEU A 1 181 ? -11.730 -4.263 -58.424 1.00 86.69 181 LEU A CA 1
ATOM 1362 C C . LEU A 1 181 ? -11.837 -5.715 -58.936 1.00 86.69 181 LEU A C 1
ATOM 1364 O O . LEU A 1 181 ? -11.369 -6.646 -58.289 1.00 86.69 181 LEU A O 1
ATOM 1368 N N . GLY A 1 182 ? -12.383 -5.907 -60.143 1.00 89.06 182 GLY A N 1
ATOM 1369 C CA . GLY A 1 182 ? -12.538 -7.225 -60.768 1.00 89.06 182 GLY A CA 1
ATOM 1370 C C . GLY A 1 182 ? -11.230 -7.887 -61.222 1.00 89.06 182 GLY A C 1
ATOM 1371 O O . GLY A 1 182 ? -11.243 -9.063 -61.586 1.00 89.06 182 GLY A O 1
ATOM 1372 N N . GLY A 1 183 ? -10.110 -7.159 -61.226 1.00 88.12 183 GLY A N 1
ATOM 1373 C CA . GLY A 1 183 ? -8.786 -7.682 -61.568 1.00 88.12 183 GLY A CA 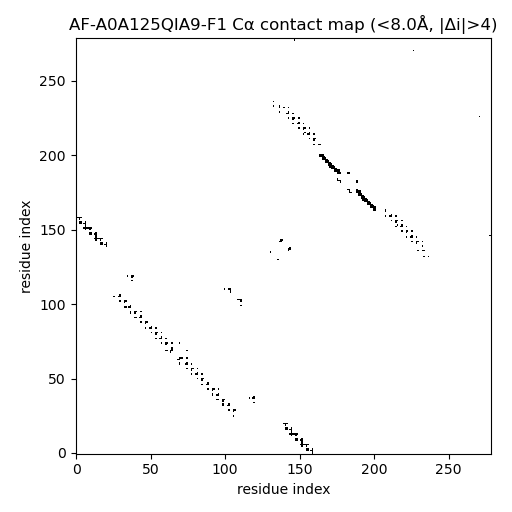1
ATOM 1374 C C . GLY A 1 183 ? -7.928 -8.063 -60.361 1.00 88.12 183 GLY A C 1
ATOM 1375 O O . GLY A 1 183 ? -6.890 -8.686 -60.554 1.00 88.12 183 GLY A O 1
ATOM 1376 N N . LEU A 1 184 ? -8.344 -7.740 -59.130 1.00 87.62 184 LEU A N 1
ATOM 1377 C CA . LEU A 1 184 ? -7.533 -7.940 -57.919 1.00 87.62 184 LEU A CA 1
ATOM 1378 C C . LEU A 1 184 ? -7.128 -9.398 -57.676 1.00 87.62 184 LEU A C 1
ATOM 1380 O O . LEU A 1 184 ? -6.026 -9.632 -57.203 1.00 87.62 184 LEU A O 1
ATOM 1384 N N . PHE A 1 185 ? -7.956 -10.379 -58.030 1.00 90.38 185 PHE A N 1
ATOM 1385 C CA . PHE A 1 185 ? -7.666 -11.806 -57.800 1.00 90.38 185 PHE A CA 1
ATOM 1386 C C . PHE A 1 185 ? -7.459 -12.598 -59.099 1.00 90.38 185 PHE A C 1
ATOM 1388 O O . PHE A 1 185 ? -7.539 -13.824 -59.104 1.00 90.38 185 PHE A O 1
ATOM 1395 N N . LYS A 1 186 ? -7.223 -11.903 -60.219 1.00 89.50 186 LYS A N 1
ATOM 1396 C CA . LYS A 1 186 ? -6.922 -12.533 -61.511 1.00 89.50 186 LYS A CA 1
ATOM 1397 C C . LYS A 1 186 ? -5.418 -12.774 -61.662 1.00 89.50 186 LYS A C 1
ATOM 1399 O O . LYS A 1 186 ? -4.603 -12.097 -61.043 1.00 89.50 186 LYS A O 1
ATOM 1404 N N . GLY A 1 187 ? -5.041 -13.728 -62.514 1.00 88.88 187 GLY A N 1
ATOM 1405 C CA . GLY A 1 187 ? -3.633 -13.981 -62.832 1.00 88.88 187 GLY A CA 1
ATOM 1406 C C . GLY A 1 187 ? -2.926 -12.706 -63.309 1.00 88.88 187 GLY A C 1
ATOM 1407 O O . GLY A 1 187 ? -3.473 -11.967 -64.125 1.00 88.88 187 GLY A O 1
ATOM 1408 N N . GLY A 1 188 ? -1.733 -12.438 -62.775 1.00 86.19 188 GLY A N 1
ATOM 1409 C CA . GLY A 1 188 ? -0.942 -11.242 -63.091 1.00 86.19 188 GLY A CA 1
ATOM 1410 C C . GLY A 1 188 ? -1.172 -10.023 -62.185 1.00 86.19 188 GLY A C 1
ATOM 1411 O O . GLY A 1 188 ? -0.461 -9.039 -62.345 1.00 86.19 188 GLY A O 1
ATOM 1412 N N . SER A 1 189 ? -2.100 -10.070 -61.219 1.00 91.00 189 SER A N 1
ATOM 1413 C CA . SER A 1 189 ? -2.311 -8.981 -60.243 1.00 91.00 189 SER A CA 1
ATOM 1414 C C . SER A 1 189 ? -1.387 -9.041 -59.020 1.00 91.00 189 SER A C 1
ATOM 1416 O O . SER A 1 189 ? -1.410 -8.130 -58.194 1.00 91.00 189 SER A O 1
ATOM 1418 N N . GLY A 1 190 ? -0.606 -10.114 -58.869 1.00 92.25 190 GLY A N 1
ATOM 1419 C CA . GLY A 1 190 ? 0.300 -10.312 -57.738 1.00 92.25 190 GLY A CA 1
ATOM 1420 C C . GLY A 1 190 ? 1.420 -9.275 -57.712 1.00 92.25 190 GLY A C 1
ATOM 1421 O O . GLY A 1 190 ? 2.080 -9.034 -58.718 1.00 92.25 190 GLY A O 1
ATOM 1422 N N . THR A 1 191 ? 1.649 -8.681 -56.547 1.00 94.44 191 THR A N 1
ATOM 1423 C CA . THR A 1 191 ? 2.708 -7.700 -56.317 1.00 94.44 191 THR A CA 1
ATOM 1424 C C . THR A 1 191 ? 3.358 -7.930 -54.959 1.00 94.44 191 THR A C 1
ATOM 1426 O O . THR A 1 191 ? 2.734 -8.435 -54.024 1.00 94.44 191 THR A O 1
ATOM 1429 N N . TRP A 1 192 ? 4.624 -7.557 -54.843 1.00 94.06 192 TRP A N 1
ATOM 1430 C CA . TRP A 1 192 ? 5.362 -7.557 -53.590 1.00 94.06 192 TRP A CA 1
ATOM 1431 C C . TRP A 1 192 ? 6.321 -6.370 -53.574 1.00 94.06 192 TRP A C 1
ATOM 1433 O O . TRP A 1 192 ? 6.763 -5.897 -54.620 1.00 94.06 192 TRP A O 1
ATOM 1443 N N . ALA A 1 193 ? 6.631 -5.879 -52.381 1.00 93.62 193 ALA A N 1
ATOM 1444 C CA . ALA A 1 193 ? 7.605 -4.827 -52.162 1.00 93.62 193 ALA A CA 1
ATOM 1445 C C . ALA A 1 193 ? 8.513 -5.208 -50.993 1.00 93.62 193 ALA A C 1
ATOM 1447 O O . ALA A 1 193 ? 8.058 -5.718 -49.970 1.00 93.62 193 ALA A O 1
ATOM 1448 N N . PHE A 1 194 ? 9.805 -4.935 -51.139 1.00 94.88 194 PHE A N 1
ATOM 1449 C CA . PHE A 1 194 ? 10.792 -5.048 -50.074 1.00 94.88 194 PHE A CA 1
ATOM 1450 C C . PHE A 1 194 ? 11.608 -3.757 -50.033 1.00 94.88 194 PHE A C 1
ATOM 1452 O O . PHE A 1 194 ? 12.313 -3.431 -50.984 1.00 94.88 194 PHE A O 1
ATOM 1459 N N . ALA A 1 195 ? 11.473 -3.011 -48.943 1.00 93.62 195 ALA A N 1
ATOM 1460 C CA . ALA A 1 195 ? 12.065 -1.699 -48.738 1.00 93.62 195 ALA A CA 1
ATOM 1461 C C . ALA A 1 195 ? 12.816 -1.684 -47.394 1.00 93.62 195 ALA A C 1
ATOM 1463 O O . ALA A 1 195 ? 12.231 -1.353 -46.358 1.00 93.62 195 ALA A O 1
ATOM 1464 N N . PRO A 1 196 ? 14.097 -2.093 -47.371 1.00 93.62 196 PRO A N 1
ATOM 1465 C CA . PRO A 1 196 ? 14.955 -1.885 -46.216 1.00 93.62 196 PRO A CA 1
ATOM 1466 C C . PRO A 1 196 ? 15.390 -0.415 -46.142 1.00 93.62 196 PRO A C 1
ATOM 1468 O O . PRO A 1 196 ? 15.748 0.191 -47.150 1.00 93.62 196 PRO A O 1
ATOM 1471 N N . GLN A 1 197 ? 15.404 0.155 -44.943 1.00 92.12 197 GLN A N 1
ATOM 1472 C CA . GLN A 1 197 ? 15.868 1.513 -44.678 1.00 92.12 197 GLN A CA 1
ATOM 1473 C C . GLN A 1 197 ? 16.850 1.497 -43.505 1.00 92.12 197 GLN A C 1
ATOM 1475 O O . GLN A 1 197 ? 16.640 0.820 -42.501 1.00 92.12 197 GLN A O 1
ATOM 1480 N N . ILE A 1 198 ? 17.934 2.262 -43.638 1.00 92.25 198 ILE A N 1
ATOM 1481 C CA . ILE A 1 198 ? 18.928 2.466 -42.582 1.00 92.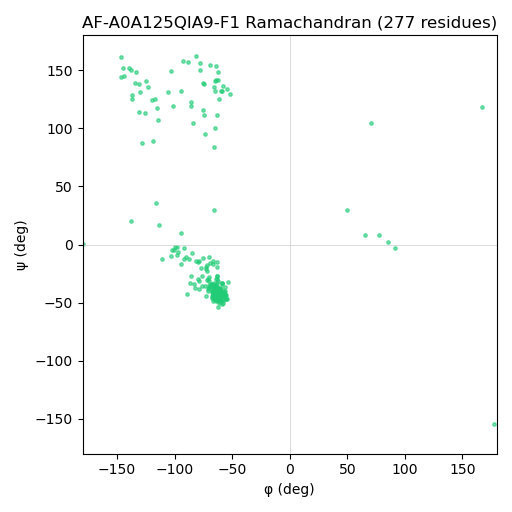25 198 ILE A CA 1
ATOM 1482 C C . ILE A 1 198 ? 18.912 3.945 -42.212 1.00 92.25 198 ILE A C 1
ATOM 1484 O O . ILE A 1 198 ? 19.068 4.803 -43.077 1.00 92.25 198 ILE A O 1
ATOM 1488 N N . ASN A 1 199 ? 18.723 4.245 -40.931 1.00 89.94 199 ASN A N 1
ATOM 1489 C CA . ASN A 1 199 ? 18.729 5.604 -40.403 1.00 89.94 199 ASN A CA 1
ATOM 1490 C C . ASN A 1 199 ? 19.835 5.764 -39.355 1.00 89.94 199 ASN A C 1
ATOM 1492 O O . ASN A 1 199 ? 19.873 5.016 -38.373 1.00 89.94 199 ASN A O 1
ATOM 1496 N N . ILE A 1 200 ? 20.713 6.750 -39.567 1.00 91.81 200 ILE A N 1
ATOM 1497 C CA . ILE A 1 200 ? 21.869 7.050 -38.714 1.00 91.81 200 ILE A CA 1
ATOM 1498 C C . ILE A 1 200 ? 21.803 8.526 -38.304 1.00 91.81 200 ILE A C 1
ATOM 1500 O O . ILE A 1 200 ? 21.954 9.398 -39.162 1.00 91.81 200 ILE A O 1
ATOM 1504 N N . PRO A 1 201 ? 21.589 8.839 -37.016 1.00 88.62 201 PRO A N 1
ATOM 1505 C CA . PRO A 1 201 ? 21.576 10.220 -36.554 1.00 88.62 201 PRO A CA 1
ATOM 1506 C C . PRO A 1 201 ? 23.005 10.785 -36.506 1.00 88.62 201 PRO A C 1
ATOM 1508 O O . PRO A 1 201 ? 23.806 10.376 -35.671 1.00 88.62 201 PRO A O 1
ATOM 1511 N N . ILE A 1 202 ? 23.321 11.744 -37.386 1.00 87.75 202 ILE A N 1
ATOM 1512 C CA . ILE A 1 202 ? 24.649 12.393 -37.442 1.00 87.75 202 ILE A CA 1
ATOM 1513 C C . ILE A 1 202 ? 24.704 13.626 -36.527 1.00 87.75 202 ILE A C 1
ATOM 1515 O O . ILE A 1 202 ? 25.672 13.820 -35.795 1.00 87.75 202 ILE A O 1
ATOM 1519 N N . PHE A 1 203 ? 23.651 14.448 -36.528 1.00 92.25 203 PHE A N 1
ATOM 1520 C CA . PHE A 1 203 ? 23.534 15.622 -35.665 1.00 92.25 203 PHE A CA 1
ATOM 1521 C C . PHE A 1 203 ? 22.126 15.712 -35.077 1.00 92.25 203 PHE A C 1
ATOM 1523 O O . PHE A 1 203 ? 21.134 15.648 -35.796 1.00 92.25 203 PHE A O 1
ATOM 1530 N N . ASN A 1 204 ? 22.044 15.856 -33.757 1.00 90.38 204 ASN A N 1
ATOM 1531 C CA . ASN A 1 204 ? 20.792 15.895 -32.994 1.00 90.38 204 ASN A CA 1
ATOM 1532 C C . ASN A 1 204 ? 20.813 16.979 -31.901 1.00 90.38 204 ASN A C 1
ATOM 1534 O O . ASN A 1 204 ? 20.083 16.870 -30.916 1.00 90.38 204 ASN A O 1
ATOM 1538 N N . ALA A 1 205 ? 21.700 17.975 -32.031 1.00 93.19 205 ALA A N 1
ATOM 1539 C CA . ALA A 1 205 ? 21.901 19.055 -31.059 1.00 93.19 205 ALA A CA 1
ATOM 1540 C C . ALA A 1 205 ? 22.082 18.582 -29.597 1.00 93.19 205 ALA A C 1
ATOM 1542 O O . ALA A 1 205 ? 21.708 19.277 -28.658 1.00 93.19 205 ALA A O 1
ATOM 1543 N N . GLY A 1 206 ? 22.639 17.383 -29.388 1.00 92.56 206 GLY A N 1
ATOM 1544 C CA . GLY A 1 206 ? 22.860 16.818 -28.055 1.00 92.56 206 GLY A CA 1
ATOM 1545 C C . GLY A 1 206 ? 21.658 16.080 -27.457 1.00 92.56 206 GLY A C 1
ATOM 1546 O O . GLY A 1 206 ? 21.781 15.554 -26.354 1.00 92.56 206 GLY A O 1
ATOM 1547 N N . SER A 1 207 ? 20.533 15.962 -28.173 1.00 94.56 207 SER A N 1
ATOM 1548 C CA . SER A 1 207 ? 19.323 15.283 -27.688 1.00 94.56 207 SER A CA 1
ATOM 1549 C C . SER A 1 207 ? 19.590 13.840 -27.235 1.00 94.56 207 SER A C 1
ATOM 1551 O O . SER A 1 207 ? 19.227 13.482 -26.118 1.00 94.56 207 SER A O 1
ATOM 1553 N N . LEU A 1 208 ? 20.318 13.033 -28.022 1.00 93.56 208 LEU A N 1
ATOM 1554 C CA . LEU A 1 208 ? 20.638 11.651 -27.626 1.00 93.56 208 LEU A CA 1
ATOM 1555 C C . LEU A 1 208 ? 21.541 11.586 -26.388 1.00 93.56 208 LEU A C 1
ATOM 1557 O O . LEU A 1 208 ? 21.394 10.689 -25.559 1.00 93.56 208 LEU A O 1
ATOM 1561 N N . ARG A 1 209 ? 22.459 12.550 -26.236 1.00 94.50 209 ARG A N 1
ATOM 1562 C CA . ARG A 1 209 ? 23.313 12.651 -25.046 1.00 94.50 209 ARG A CA 1
ATOM 1563 C C . ARG A 1 209 ? 22.479 12.985 -23.814 1.00 94.50 209 ARG A C 1
ATOM 1565 O O . ARG A 1 209 ? 22.606 12.292 -22.812 1.00 94.50 209 ARG A O 1
ATOM 1572 N N . ALA A 1 210 ? 21.570 13.951 -23.930 1.00 96.00 210 ALA A N 1
ATOM 1573 C CA . ALA A 1 210 ? 20.631 14.294 -22.870 1.00 96.00 210 ALA A CA 1
ATOM 1574 C C . ALA A 1 210 ? 19.727 13.107 -22.487 1.00 96.00 210 ALA A C 1
ATOM 1576 O O . ALA A 1 210 ? 19.549 12.842 -21.303 1.00 96.00 210 ALA A O 1
ATOM 1577 N N . SER A 1 211 ? 19.214 12.335 -23.453 1.00 94.56 211 SER A N 1
ATOM 1578 C CA . SER A 1 211 ? 18.412 11.130 -23.175 1.00 94.56 211 SER A CA 1
ATOM 1579 C C . SER A 1 211 ? 19.211 10.017 -22.486 1.00 94.56 211 SER A C 1
ATOM 1581 O O . SER A 1 211 ? 18.688 9.321 -21.610 1.00 94.56 211 SER A O 1
ATOM 1583 N N . LEU A 1 212 ? 20.485 9.844 -22.849 1.00 95.56 212 LEU A N 1
ATOM 1584 C CA . LEU A 1 212 ? 21.377 8.905 -22.171 1.00 95.56 212 LEU A CA 1
ATOM 1585 C C . LEU A 1 212 ? 21.677 9.347 -20.740 1.00 95.56 212 LEU A C 1
ATOM 1587 O O . LEU A 1 212 ? 21.635 8.520 -19.831 1.00 95.56 212 LEU A O 1
ATOM 1591 N N . ASP A 1 213 ? 21.968 10.629 -20.538 1.00 97.19 213 ASP A N 1
ATOM 1592 C CA . ASP A 1 213 ? 22.249 11.177 -19.213 1.00 97.19 213 ASP A CA 1
ATOM 1593 C C . ASP A 1 213 ? 20.999 11.126 -18.320 1.00 97.19 213 ASP A C 1
ATOM 1595 O O . ASP A 1 213 ? 21.092 10.671 -17.183 1.00 97.19 213 ASP A O 1
ATOM 1599 N N . TYR A 1 214 ? 19.811 11.413 -18.862 1.00 96.69 214 TYR A N 1
ATOM 1600 C CA . TYR A 1 214 ? 18.531 11.174 -18.187 1.00 96.69 214 TYR A CA 1
ATOM 1601 C C . TYR A 1 214 ? 18.373 9.712 -17.741 1.00 96.69 214 TYR A C 1
ATOM 1603 O O . TYR A 1 214 ? 18.021 9.443 -16.594 1.00 96.69 214 TYR A O 1
ATOM 1611 N N . SER A 1 215 ? 18.688 8.751 -18.615 1.00 95.19 215 SER A N 1
ATOM 1612 C CA . SER A 1 215 ? 18.575 7.322 -18.283 1.00 95.19 215 SER A CA 1
ATOM 1613 C C . SER A 1 215 ? 19.555 6.895 -17.181 1.00 95.19 215 SER A C 1
ATOM 1615 O O . SER A 1 215 ? 19.219 6.042 -16.360 1.00 95.19 215 SER A O 1
ATOM 1617 N N . LYS A 1 216 ? 20.753 7.498 -17.120 1.00 96.88 216 LYS A N 1
ATOM 1618 C CA . LYS A 1 216 ? 21.710 7.278 -16.019 1.00 96.88 216 LYS A CA 1
ATOM 1619 C C . LYS A 1 216 ? 21.192 7.853 -14.703 1.00 96.88 216 LYS A C 1
ATOM 1621 O O . LYS A 1 216 ? 21.198 7.140 -13.706 1.00 96.88 216 LYS A O 1
ATOM 1626 N N . ILE A 1 217 ? 20.680 9.084 -14.721 1.00 97.69 217 ILE A N 1
ATOM 1627 C CA . ILE A 1 217 ? 20.072 9.720 -13.542 1.00 97.69 217 ILE A CA 1
ATOM 1628 C C . ILE A 1 217 ? 18.901 8.872 -13.033 1.00 97.69 217 ILE A C 1
ATOM 1630 O O . ILE A 1 217 ? 18.777 8.635 -11.836 1.00 97.69 217 ILE A O 1
ATOM 1634 N N . GLN A 1 218 ? 18.077 8.324 -13.931 1.00 96.50 218 GLN A N 1
ATOM 1635 C CA . GLN A 1 218 ? 16.985 7.436 -13.539 1.00 96.50 218 GLN A CA 1
ATOM 1636 C C . GLN A 1 218 ? 17.487 6.159 -12.847 1.00 96.50 218 GLN A C 1
ATOM 1638 O O . GLN A 1 218 ? 16.848 5.685 -11.906 1.00 96.50 218 GLN A O 1
ATOM 1643 N N . LYS A 1 219 ? 18.625 5.593 -13.271 1.00 96.06 219 LYS A N 1
ATOM 1644 C CA . LYS A 1 219 ? 19.267 4.484 -12.548 1.00 96.06 219 LYS A CA 1
ATOM 1645 C C . LYS A 1 219 ? 19.719 4.928 -11.156 1.00 96.06 219 LYS A C 1
ATOM 1647 O O . LYS A 1 219 ? 19.416 4.228 -10.200 1.00 96.06 219 LYS A O 1
ATOM 1652 N N . GLU A 1 220 ? 20.382 6.075 -11.029 1.00 97.31 220 GLU A N 1
ATOM 1653 C CA . GLU A 1 220 ? 20.841 6.611 -9.734 1.00 97.31 220 GLU A CA 1
ATOM 1654 C C . GLU A 1 220 ? 19.678 6.859 -8.761 1.00 97.31 220 GLU A C 1
ATOM 1656 O O . GLU A 1 220 ? 19.757 6.475 -7.596 1.00 97.31 220 GLU A O 1
ATOM 1661 N N . ILE A 1 221 ? 18.549 7.387 -9.247 1.00 97.50 221 ILE A N 1
ATOM 1662 C CA . ILE A 1 221 ? 17.309 7.511 -8.464 1.00 97.50 221 ILE A CA 1
ATOM 1663 C C . ILE A 1 221 ? 16.853 6.140 -7.944 1.00 97.50 221 ILE A C 1
ATOM 1665 O O . ILE A 1 221 ? 16.464 6.010 -6.785 1.00 97.50 221 ILE A O 1
ATOM 1669 N N . ASN A 1 222 ? 16.904 5.101 -8.782 1.00 95.88 222 ASN A N 1
ATOM 1670 C CA . ASN A 1 222 ? 16.512 3.757 -8.364 1.00 95.88 222 ASN A CA 1
ATOM 1671 C C . ASN A 1 222 ? 17.515 3.111 -7.395 1.00 95.88 222 ASN A C 1
ATOM 1673 O O . ASN A 1 222 ? 17.084 2.348 -6.535 1.00 95.88 222 ASN A O 1
ATOM 1677 N N . VAL A 1 223 ? 18.808 3.450 -7.468 1.00 96.81 223 VAL A N 1
ATOM 1678 C CA . VAL A 1 223 ? 19.793 3.057 -6.443 1.00 96.81 223 VAL A CA 1
ATOM 1679 C C . VAL A 1 223 ? 19.401 3.663 -5.098 1.00 96.81 223 VAL A C 1
ATOM 1681 O O . VAL A 1 223 ? 19.247 2.931 -4.125 1.00 96.81 223 VAL A O 1
ATOM 1684 N N . ALA A 1 224 ? 19.128 4.970 -5.056 1.00 96.75 224 ALA A N 1
ATOM 1685 C CA . ALA A 1 224 ? 18.700 5.642 -3.830 1.00 96.75 224 ALA A CA 1
ATOM 1686 C C . ALA A 1 224 ? 17.378 5.072 -3.275 1.00 96.75 224 ALA A C 1
ATOM 1688 O O . ALA A 1 224 ? 17.220 4.914 -2.065 1.00 96.75 224 ALA A O 1
ATOM 1689 N N . ASN A 1 225 ? 16.427 4.718 -4.146 1.00 95.69 225 ASN A N 1
ATOM 1690 C CA . ASN A 1 225 ? 15.176 4.077 -3.730 1.00 95.69 225 ASN A CA 1
ATOM 1691 C C . ASN A 1 225 ? 15.402 2.674 -3.148 1.00 95.69 225 ASN A C 1
ATOM 1693 O O . ASN A 1 225 ? 14.757 2.318 -2.163 1.00 95.69 225 ASN A O 1
ATOM 1697 N N . TYR A 1 226 ? 16.311 1.891 -3.731 1.00 94.44 226 TYR A N 1
ATOM 1698 C CA . TYR A 1 226 ? 16.687 0.576 -3.215 1.00 94.44 226 TYR A CA 1
ATOM 1699 C C . TYR A 1 226 ? 17.369 0.683 -1.845 1.00 94.44 226 TYR A C 1
ATOM 1701 O O . TYR A 1 226 ? 16.969 0.005 -0.899 1.00 94.44 226 TYR A O 1
ATOM 1709 N N . GLU A 1 227 ? 18.319 1.608 -1.693 1.00 92.56 227 GLU A N 1
ATOM 1710 C CA . GLU A 1 227 ? 18.957 1.894 -0.404 1.00 92.56 227 GLU A CA 1
ATOM 1711 C C . GLU A 1 227 ? 17.936 2.329 0.654 1.00 92.56 227 GLU A C 1
ATOM 1713 O O . GLU A 1 227 ? 17.957 1.831 1.782 1.00 92.56 227 GLU A O 1
ATOM 1718 N N . LYS A 1 228 ? 16.993 3.205 0.286 1.00 93.12 228 LYS A N 1
ATOM 1719 C CA . LYS A 1 228 ? 15.897 3.622 1.167 1.00 93.12 228 LYS A CA 1
ATOM 1720 C C . LYS A 1 228 ? 15.032 2.435 1.598 1.00 93.12 228 LYS A C 1
ATOM 1722 O O . LYS A 1 228 ? 14.723 2.329 2.781 1.00 93.12 228 LYS A O 1
ATOM 1727 N N . ALA A 1 229 ? 14.664 1.541 0.678 1.00 91.56 229 ALA A N 1
ATOM 1728 C CA . ALA A 1 229 ? 13.865 0.355 0.997 1.00 91.56 229 ALA A CA 1
ATOM 1729 C C . ALA A 1 229 ? 14.576 -0.552 2.016 1.00 91.56 229 ALA A C 1
ATOM 1731 O O . ALA A 1 229 ? 13.958 -0.999 2.982 1.00 91.56 229 ALA A O 1
ATOM 1732 N N . ILE A 1 230 ? 15.890 -0.751 1.867 1.00 89.38 230 ILE A N 1
ATOM 1733 C CA . ILE A 1 230 ? 16.704 -1.501 2.836 1.00 89.38 230 ILE A CA 1
ATOM 1734 C C . ILE A 1 230 ? 16.708 -0.810 4.205 1.00 89.38 230 ILE A C 1
ATOM 1736 O O . ILE A 1 230 ? 16.492 -1.464 5.228 1.00 89.38 230 ILE A O 1
ATOM 1740 N N . GLN A 1 231 ? 16.935 0.507 4.242 1.00 89.94 231 GLN A N 1
ATOM 1741 C CA . GLN A 1 231 ? 16.968 1.275 5.491 1.00 89.94 231 GLN A CA 1
ATOM 1742 C C . GLN A 1 231 ? 15.624 1.221 6.229 1.00 89.94 231 GLN A C 1
ATOM 1744 O O . GLN A 1 231 ? 15.593 0.963 7.434 1.00 89.94 231 GLN A O 1
ATOM 1749 N N . THR A 1 232 ? 14.513 1.404 5.509 1.00 90.00 232 THR A N 1
ATOM 1750 C CA . THR A 1 232 ? 13.159 1.280 6.063 1.00 90.00 232 THR A CA 1
ATOM 1751 C C . THR A 1 232 ? 12.895 -0.138 6.562 1.00 90.00 232 THR A C 1
ATOM 1753 O O . THR A 1 232 ? 12.447 -0.308 7.695 1.00 90.00 232 THR A O 1
ATOM 1756 N N . GLY A 1 233 ? 13.253 -1.165 5.785 1.00 85.06 233 GLY A N 1
ATOM 1757 C CA . GLY A 1 233 ? 13.089 -2.558 6.198 1.00 85.06 233 GLY A CA 1
ATOM 1758 C C . GLY A 1 233 ? 13.846 -2.888 7.488 1.00 85.06 233 GLY A C 1
ATOM 1759 O O . GLY A 1 233 ? 13.305 -3.547 8.378 1.00 85.06 233 GLY A O 1
ATOM 1760 N N . PHE A 1 234 ? 15.073 -2.381 7.640 1.00 82.56 234 PHE A N 1
ATOM 1761 C CA . PHE A 1 234 ? 15.848 -2.553 8.870 1.00 82.56 234 PHE A CA 1
ATOM 1762 C C . PHE A 1 234 ? 15.218 -1.812 10.059 1.00 82.56 234 PHE A C 1
ATOM 1764 O O . PHE A 1 234 ? 15.120 -2.372 11.154 1.00 82.56 234 PHE A O 1
ATOM 1771 N N . GLN A 1 235 ? 14.746 -0.579 9.848 1.00 83.94 235 GLN A N 1
ATOM 1772 C CA . GLN A 1 235 ? 14.036 0.193 10.870 1.00 83.94 235 GLN A CA 1
ATOM 1773 C C . GLN A 1 235 ? 12.784 -0.551 11.366 1.00 83.94 235 GLN A C 1
ATOM 1775 O O . GLN A 1 235 ? 12.594 -0.696 12.576 1.00 83.94 235 GLN A O 1
ATOM 1780 N N . GLU A 1 236 ? 11.952 -1.072 10.466 1.00 83.31 236 GLU A N 1
ATOM 1781 C CA . GLU A 1 236 ? 10.733 -1.814 10.813 1.00 83.31 236 GLU A CA 1
ATOM 1782 C C . GLU A 1 236 ? 11.026 -3.083 11.623 1.00 83.31 236 GLU A C 1
ATOM 1784 O O . GLU A 1 236 ? 10.397 -3.323 12.651 1.00 83.31 236 GLU A O 1
ATOM 1789 N N . VAL A 1 237 ? 12.036 -3.869 11.238 1.00 79.56 237 VAL A N 1
ATOM 1790 C CA . VAL A 1 237 ? 12.430 -5.064 12.008 1.00 79.56 237 VAL A CA 1
ATOM 1791 C C . VAL A 1 237 ? 12.975 -4.672 13.385 1.00 79.56 237 VAL A C 1
ATOM 1793 O O . VAL A 1 237 ? 12.623 -5.287 14.394 1.00 79.56 237 VAL A O 1
ATOM 1796 N N . SER A 1 238 ? 13.790 -3.614 13.453 1.00 75.12 238 SER A N 1
ATOM 1797 C CA . SER A 1 238 ? 14.363 -3.128 14.714 1.00 75.12 238 SER A CA 1
ATOM 1798 C C . SER A 1 238 ? 13.307 -2.609 15.696 1.00 75.12 238 SER A C 1
ATOM 1800 O O . SER A 1 238 ? 13.498 -2.714 16.904 1.00 75.12 238 SER A O 1
ATOM 1802 N N . THR A 1 239 ? 12.189 -2.080 15.189 1.00 72.06 239 THR A N 1
ATOM 1803 C CA . THR A 1 239 ? 11.070 -1.576 16.001 1.00 72.06 239 THR A CA 1
ATOM 1804 C C . THR A 1 239 ? 10.081 -2.679 16.368 1.00 72.06 239 THR A C 1
ATOM 1806 O O . THR A 1 239 ? 9.535 -2.663 17.471 1.00 72.06 239 THR A O 1
ATOM 1809 N N . ALA A 1 240 ? 9.888 -3.673 15.497 1.00 69.12 240 ALA A N 1
ATOM 1810 C CA . ALA A 1 240 ? 9.027 -4.818 15.770 1.00 69.12 240 ALA A CA 1
ATOM 1811 C C . ALA A 1 240 ? 9.628 -5.770 16.821 1.00 69.12 240 ALA A C 1
ATOM 1813 O O . ALA A 1 240 ? 8.904 -6.268 17.680 1.00 69.12 240 ALA A O 1
ATOM 1814 N N . TRP A 1 241 ? 10.947 -5.995 16.805 1.00 63.91 241 TRP A N 1
ATOM 1815 C CA . TRP A 1 241 ? 11.604 -6.986 17.669 1.00 63.91 241 TRP A CA 1
ATOM 1816 C C . TRP A 1 241 ? 11.459 -6.725 19.187 1.00 63.91 241 TRP A C 1
ATOM 1818 O O . TRP A 1 241 ? 11.099 -7.651 19.917 1.00 63.91 241 TRP A O 1
ATOM 1828 N N . PRO A 1 242 ? 11.659 -5.497 19.714 1.00 54.69 242 PRO A N 1
ATOM 1829 C CA . PRO A 1 242 ? 11.409 -5.211 21.127 1.00 54.69 242 PRO A CA 1
ATOM 1830 C C . PRO A 1 242 ? 9.939 -5.377 21.526 1.00 54.69 242 PRO A C 1
ATOM 1832 O O . PRO A 1 242 ? 9.669 -5.724 22.671 1.00 54.69 242 PRO A O 1
ATOM 1835 N N . ARG A 1 243 ? 8.999 -5.155 20.592 1.00 51.91 243 ARG A N 1
ATOM 1836 C CA . ARG A 1 243 ? 7.549 -5.237 20.834 1.00 51.91 243 ARG A CA 1
ATOM 1837 C C . ARG A 1 243 ? 7.055 -6.679 21.015 1.00 51.91 243 ARG A C 1
ATOM 1839 O O . ARG A 1 243 ? 6.013 -6.872 21.627 1.00 51.91 243 ARG A O 1
ATOM 1846 N N . VAL A 1 244 ? 7.799 -7.666 20.507 1.00 52.72 244 VAL A N 1
ATOM 1847 C CA . VAL A 1 244 ? 7.462 -9.102 20.582 1.00 52.72 244 VAL A CA 1
ATOM 1848 C C . VAL A 1 244 ? 8.071 -9.790 21.818 1.00 52.72 244 VAL A C 1
ATOM 1850 O O . VAL A 1 244 ? 7.647 -10.883 22.179 1.00 52.72 244 VAL A O 1
ATOM 1853 N N . ARG A 1 245 ? 9.010 -9.159 22.548 1.00 45.53 245 ARG A N 1
ATOM 1854 C CA . ARG A 1 245 ? 9.413 -9.667 23.874 1.00 45.53 245 ARG A CA 1
ATOM 1855 C C . ARG A 1 245 ? 8.330 -9.357 24.912 1.00 45.53 245 ARG A C 1
ATOM 1857 O O . ARG A 1 245 ? 7.784 -8.256 24.904 1.00 45.53 245 ARG A O 1
ATOM 1864 N N . PRO A 1 246 ? 8.013 -10.308 25.803 1.00 45.16 246 PRO A N 1
ATOM 1865 C CA . PRO A 1 246 ? 6.714 -10.354 26.445 1.00 45.16 246 PRO A CA 1
ATOM 1866 C C . PRO A 1 246 ? 6.485 -9.151 27.359 1.00 45.16 246 PRO A C 1
ATOM 1868 O O . PRO A 1 246 ? 7.313 -8.809 28.205 1.00 45.16 246 PRO A O 1
ATOM 1871 N N . THR A 1 247 ? 5.283 -8.583 27.256 1.00 52.66 247 THR A N 1
ATOM 1872 C CA . THR A 1 247 ? 4.651 -7.676 28.229 1.00 52.66 247 THR A CA 1
ATOM 1873 C C . THR A 1 247 ? 4.339 -8.396 29.558 1.00 52.66 247 THR A C 1
ATOM 1875 O O . THR A 1 247 ? 3.385 -8.059 30.247 1.00 52.66 247 THR A O 1
ATOM 1878 N N . SER A 1 248 ? 5.121 -9.416 29.933 1.00 45.06 248 SER A N 1
ATOM 1879 C CA . SER A 1 248 ? 4.933 -10.207 31.153 1.00 45.06 248 SER A CA 1
ATOM 1880 C C . SER A 1 248 ? 5.855 -9.793 32.303 1.00 45.06 248 SER A C 1
ATOM 1882 O O . SER A 1 248 ? 5.728 -10.336 33.396 1.00 45.06 248 SER A O 1
ATOM 1884 N N . SER A 1 249 ? 6.759 -8.825 32.116 1.00 41.06 249 SER A N 1
ATOM 1885 C CA . SER A 1 249 ? 7.562 -8.270 33.213 1.00 41.06 249 SER A CA 1
ATOM 1886 C C . SER A 1 249 ? 7.295 -6.777 33.379 1.00 41.06 249 SER A C 1
ATOM 1888 O O . SER A 1 249 ? 7.952 -5.924 32.782 1.00 41.06 249 SER A O 1
ATOM 1890 N N . ASN A 1 250 ? 6.304 -6.466 34.204 1.00 43.16 250 ASN A N 1
ATOM 1891 C CA . ASN A 1 250 ? 6.135 -5.142 34.780 1.00 43.16 250 ASN A CA 1
ATOM 1892 C C . ASN A 1 250 ? 7.419 -4.781 35.579 1.00 43.16 250 ASN A C 1
ATOM 1894 O O . ASN A 1 250 ? 7.912 -5.622 36.324 1.00 43.16 250 ASN A O 1
ATOM 1898 N N . TRP A 1 251 ? 7.919 -3.543 35.445 1.00 38.91 251 TRP A N 1
ATOM 1899 C CA . TRP A 1 251 ? 8.958 -2.883 36.274 1.00 38.91 251 TRP A CA 1
ATOM 1900 C C . TRP A 1 251 ? 10.435 -3.346 36.196 1.00 38.91 251 TRP A C 1
ATOM 1902 O O . TRP A 1 251 ? 10.827 -4.314 36.833 1.00 38.91 251 TRP A O 1
ATOM 1912 N N . MET A 1 252 ? 11.278 -2.542 35.516 1.00 30.28 252 MET A N 1
ATOM 1913 C CA . MET A 1 252 ? 12.541 -1.925 36.010 1.00 30.28 252 MET A CA 1
ATOM 1914 C C . MET A 1 252 ? 13.375 -1.341 34.836 1.00 30.28 252 MET A C 1
ATOM 1916 O O . MET A 1 252 ? 13.826 -2.100 33.976 1.00 30.28 252 MET A O 1
ATOM 1920 N N . PRO A 1 253 ? 13.656 -0.021 34.781 1.00 45.06 253 PRO A N 1
ATOM 1921 C CA . PRO A 1 253 ? 14.614 0.538 33.830 1.00 45.06 253 PRO A CA 1
ATOM 1922 C C . PRO A 1 253 ? 16.020 0.442 34.436 1.00 45.06 253 PRO A C 1
ATOM 1924 O O . PRO A 1 253 ? 16.224 1.007 35.502 1.00 45.06 253 PRO A O 1
ATOM 1927 N N . ASN A 1 254 ? 16.962 -0.285 33.808 1.00 39.50 254 ASN A N 1
ATOM 1928 C CA . ASN A 1 254 ? 18.411 0.037 33.855 1.00 39.50 254 ASN A CA 1
ATOM 1929 C C . ASN A 1 254 ? 19.365 -0.889 33.065 1.00 39.50 254 ASN A C 1
ATOM 1931 O O . ASN A 1 254 ? 20.562 -0.624 33.049 1.00 39.50 254 ASN A O 1
ATOM 1935 N N . ALA A 1 255 ? 18.916 -1.933 32.356 1.00 39.59 255 ALA A N 1
ATOM 1936 C CA . ALA A 1 255 ? 19.863 -2.881 31.733 1.00 39.59 255 ALA A CA 1
ATOM 1937 C C . ALA A 1 255 ? 20.109 -2.729 30.210 1.00 39.59 255 ALA A C 1
ATOM 1939 O O . ALA A 1 255 ? 20.950 -3.438 29.661 1.00 39.59 255 ALA A O 1
ATOM 1940 N N . ALA A 1 256 ? 19.411 -1.834 29.497 1.00 39.22 256 ALA A N 1
ATOM 1941 C CA . ALA A 1 256 ? 19.405 -1.833 28.022 1.00 39.22 256 ALA A CA 1
ATOM 1942 C C . ALA A 1 256 ? 20.369 -0.841 27.333 1.00 39.22 256 ALA A C 1
ATOM 1944 O O . ALA A 1 256 ? 20.462 -0.832 26.106 1.00 39.22 256 ALA A O 1
ATOM 1945 N N . SER A 1 257 ? 21.113 -0.018 28.073 1.00 38.81 257 SER A N 1
ATOM 1946 C CA . SER A 1 257 ? 21.928 1.065 27.494 1.00 38.81 257 SER A CA 1
ATOM 1947 C C . SER A 1 257 ? 23.293 0.627 26.940 1.00 38.81 257 SER A C 1
ATOM 1949 O O . SER A 1 257 ? 23.899 1.365 26.170 1.00 38.81 257 SER A O 1
ATOM 1951 N N . SER A 1 258 ? 23.785 -0.576 27.252 1.00 38.72 258 SER A N 1
ATOM 1952 C CA . SER A 1 258 ? 25.169 -0.983 26.936 1.00 38.72 258 SER A CA 1
ATOM 1953 C C . SER A 1 258 ? 25.349 -1.810 25.653 1.00 38.72 258 SER A C 1
ATOM 1955 O O . SER A 1 258 ? 26.484 -2.075 25.252 1.00 38.72 258 SER A O 1
ATOM 1957 N N . ARG A 1 259 ? 24.265 -2.221 24.973 1.00 42.28 259 ARG A N 1
ATOM 1958 C CA . ARG A 1 259 ? 24.341 -3.078 23.764 1.00 42.28 259 ARG A CA 1
ATOM 1959 C C . ARG A 1 259 ? 23.956 -2.390 22.452 1.00 42.28 259 ARG A C 1
ATOM 1961 O O . ARG A 1 259 ? 24.272 -2.921 21.391 1.00 42.28 259 ARG A O 1
ATOM 1968 N N . LEU A 1 260 ? 23.357 -1.199 22.506 1.00 38.69 260 LEU A N 1
ATOM 1969 C CA . LEU A 1 260 ? 22.979 -0.431 21.312 1.00 38.69 260 LEU A CA 1
ATOM 1970 C C . LEU A 1 260 ? 24.188 0.191 20.586 1.00 38.69 260 LEU A C 1
ATOM 1972 O O . LEU A 1 260 ? 24.120 0.451 19.389 1.00 38.69 260 LEU A O 1
ATOM 1976 N N . THR A 1 261 ? 25.333 0.333 21.258 1.00 39.97 261 THR A N 1
ATOM 1977 C CA . THR A 1 261 ? 26.542 0.968 20.705 1.00 39.97 261 THR A CA 1
ATOM 1978 C C . THR A 1 261 ? 27.318 0.099 19.704 1.00 39.97 261 THR A C 1
ATOM 1980 O O . THR A 1 261 ? 28.208 0.605 19.032 1.00 39.97 261 THR A O 1
ATOM 1983 N N . ARG A 1 262 ? 27.016 -1.205 19.585 1.00 39.38 262 ARG A N 1
ATOM 1984 C CA . ARG A 1 262 ? 27.702 -2.107 18.631 1.00 39.38 262 ARG A CA 1
ATOM 1985 C C . ARG A 1 262 ? 26.989 -2.277 17.290 1.00 39.38 262 ARG A C 1
ATOM 1987 O O . ARG A 1 262 ? 27.612 -2.741 16.345 1.00 39.38 262 ARG A O 1
ATOM 1994 N N . ILE A 1 263 ? 25.710 -1.916 17.191 1.00 43.03 263 ILE A N 1
ATOM 1995 C CA . ILE A 1 263 ? 24.939 -2.055 15.942 1.00 43.03 263 ILE A CA 1
ATOM 1996 C C . ILE A 1 263 ? 25.142 -0.827 15.040 1.00 43.03 263 ILE A C 1
ATOM 1998 O O . ILE A 1 263 ? 25.119 -0.942 13.817 1.00 43.03 263 ILE A O 1
ATOM 2002 N N . THR A 1 264 ? 25.438 0.339 15.621 1.00 39.16 264 THR A N 1
ATOM 2003 C CA . THR A 1 264 ? 25.706 1.578 14.875 1.00 39.16 264 THR A CA 1
ATOM 2004 C C . THR A 1 264 ? 27.062 1.585 14.160 1.00 39.16 264 THR A C 1
ATOM 2006 O O . THR A 1 264 ? 27.226 2.316 13.190 1.00 39.16 264 THR A O 1
ATOM 2009 N N . THR A 1 265 ? 28.026 0.752 14.567 1.00 38.38 265 THR A N 1
ATOM 2010 C CA . THR A 1 265 ? 29.375 0.719 13.971 1.00 38.38 265 THR A CA 1
ATOM 2011 C C . THR A 1 265 ? 29.526 -0.243 12.785 1.00 38.38 265 THR A C 1
ATOM 2013 O O . THR A 1 265 ? 30.519 -0.157 12.069 1.00 38.38 265 THR A O 1
ATOM 2016 N N . ALA A 1 266 ? 28.545 -1.114 12.519 1.00 42.09 266 ALA A N 1
ATOM 2017 C CA . ALA A 1 266 ? 28.561 -2.054 11.384 1.00 42.09 266 ALA A CA 1
ATOM 2018 C C . ALA A 1 266 ? 27.895 -1.505 10.098 1.00 42.09 266 ALA A C 1
ATOM 2020 O O . ALA A 1 266 ? 27.896 -2.163 9.059 1.00 42.09 266 ALA A O 1
ATOM 2021 N N . TRP A 1 267 ? 27.336 -0.293 10.167 1.00 48.28 267 TRP A N 1
ATOM 2022 C CA . TRP A 1 267 ? 26.556 0.368 9.113 1.00 48.28 267 TRP A CA 1
ATOM 2023 C C . TRP A 1 267 ? 27.257 0.536 7.743 1.00 48.28 267 TRP A C 1
ATOM 2025 O O . TRP A 1 267 ? 26.581 0.370 6.729 1.00 48.28 267 TRP A O 1
ATOM 2035 N N . PRO A 1 268 ? 28.575 0.814 7.645 1.00 46.19 268 PRO A N 1
ATOM 2036 C CA . PRO A 1 268 ? 29.194 1.070 6.338 1.00 46.19 268 PRO A CA 1
ATOM 2037 C C . 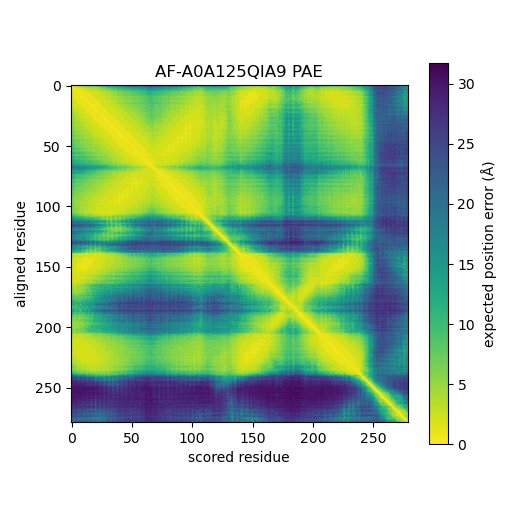PRO A 1 268 ? 29.508 -0.189 5.508 1.00 46.19 268 PRO A C 1
ATOM 2039 O O . PRO A 1 268 ? 29.487 -0.138 4.277 1.00 46.19 268 PRO A O 1
ATOM 2042 N N . SER A 1 269 ? 29.818 -1.329 6.139 1.00 45.91 269 SER A N 1
ATOM 2043 C CA . SER A 1 269 ? 30.367 -2.486 5.407 1.00 45.91 269 SER A CA 1
ATOM 2044 C C . SER A 1 269 ? 29.296 -3.350 4.736 1.00 45.91 269 SER A C 1
ATOM 2046 O O . SER A 1 269 ? 29.523 -3.866 3.643 1.00 45.91 269 SER A O 1
ATOM 2048 N N . VAL A 1 270 ? 28.112 -3.471 5.344 1.00 47.59 270 VAL A N 1
ATOM 2049 C CA . VAL A 1 270 ? 27.030 -4.335 4.839 1.00 47.59 270 VAL A CA 1
ATOM 2050 C C . VAL A 1 270 ? 26.276 -3.680 3.676 1.00 47.59 270 VAL A C 1
ATOM 2052 O O . VAL A 1 270 ? 25.960 -4.353 2.697 1.00 47.59 270 VAL A O 1
ATOM 2055 N N . ALA A 1 271 ? 26.056 -2.362 3.731 1.00 41.69 271 ALA A N 1
ATOM 2056 C CA . ALA A 1 271 ? 25.430 -1.613 2.639 1.00 41.69 271 ALA A CA 1
ATOM 2057 C C . ALA A 1 271 ? 26.287 -1.649 1.358 1.00 41.69 271 ALA A C 1
ATOM 2059 O O . ALA A 1 271 ? 25.773 -1.898 0.271 1.00 41.69 271 ALA A O 1
ATOM 2060 N N . THR A 1 272 ? 27.611 -1.512 1.497 1.00 48.22 272 THR A N 1
ATOM 2061 C CA . THR A 1 272 ? 28.552 -1.564 0.364 1.00 48.22 272 THR A CA 1
ATOM 2062 C C . THR A 1 272 ? 28.588 -2.950 -0.300 1.00 48.22 272 THR A C 1
ATOM 2064 O O . THR A 1 272 ? 28.689 -3.053 -1.522 1.00 48.22 272 THR A O 1
ATOM 2067 N N . ALA A 1 273 ? 28.460 -4.026 0.484 1.00 42.00 273 ALA A N 1
ATOM 2068 C CA . ALA A 1 273 ? 28.477 -5.393 -0.037 1.00 42.00 273 ALA A CA 1
ATOM 2069 C C . ALA A 1 273 ? 27.217 -5.746 -0.853 1.00 42.00 273 ALA A C 1
ATOM 2071 O O . ALA A 1 273 ? 27.330 -6.430 -1.867 1.00 42.00 273 ALA A O 1
ATOM 2072 N N . LEU A 1 274 ? 26.039 -5.252 -0.453 1.00 40.91 274 LEU A N 1
ATOM 2073 C CA . LEU A 1 274 ? 24.764 -5.555 -1.123 1.00 40.91 274 LEU A CA 1
ATOM 2074 C C . LEU A 1 274 ? 24.529 -4.732 -2.399 1.00 40.91 274 LEU A C 1
ATOM 2076 O O . LEU A 1 274 ? 23.887 -5.215 -3.331 1.00 40.91 274 LEU A O 1
ATOM 2080 N N . VAL A 1 275 ? 25.071 -3.513 -2.473 1.00 48.66 275 VAL A N 1
ATOM 2081 C CA . VAL A 1 275 ? 25.018 -2.686 -3.692 1.00 48.66 275 VAL A CA 1
ATOM 2082 C C . VAL A 1 275 ? 25.915 -3.270 -4.792 1.00 48.66 275 VAL A C 1
ATOM 2084 O O . VAL A 1 275 ? 25.514 -3.296 -5.951 1.00 48.66 275 VAL A O 1
ATOM 2087 N N . SER A 1 276 ? 27.080 -3.823 -4.429 1.00 43.66 276 SER A N 1
ATOM 2088 C CA . SER A 1 276 ? 28.034 -4.446 -5.366 1.00 43.66 276 SER A CA 1
ATOM 2089 C C . SER A 1 276 ? 27.470 -5.680 -6.087 1.00 43.66 276 SER A C 1
ATOM 2091 O O . SER A 1 276 ? 27.777 -5.924 -7.250 1.00 43.66 276 SER A O 1
ATOM 2093 N N . THR A 1 277 ? 26.604 -6.455 -5.430 1.00 47.12 277 THR A N 1
ATOM 2094 C CA . THR A 1 277 ? 25.982 -7.646 -6.034 1.00 47.12 277 THR A CA 1
ATOM 2095 C C . THR A 1 277 ? 24.815 -7.333 -6.974 1.00 47.12 277 THR A C 1
ATOM 2097 O O . THR A 1 277 ? 24.395 -8.212 -7.722 1.00 47.12 277 THR A O 1
ATOM 2100 N N . ALA A 1 278 ? 24.284 -6.105 -6.939 1.00 41.94 278 ALA A N 1
ATOM 2101 C CA . ALA A 1 278 ? 23.115 -5.683 -7.717 1.00 41.94 278 ALA A CA 1
ATOM 2102 C C . ALA A 1 278 ? 23.455 -4.818 -8.952 1.00 41.94 278 ALA A C 1
ATOM 2104 O O . ALA A 1 278 ? 22.569 -4.547 -9.768 1.00 41.94 278 ALA A O 1
ATOM 2105 N N . THR A 1 279 ? 24.708 -4.369 -9.090 1.00 41.81 279 THR A N 1
ATOM 2106 C CA . THR A 1 279 ? 25.220 -3.595 -10.241 1.00 41.81 279 THR A CA 1
ATOM 2107 C C . THR A 1 279 ? 25.755 -4.469 -11.359 1.00 41.81 279 THR A C 1
ATOM 2109 O O . THR A 1 279 ? 25.493 -4.107 -12.531 1.00 41.81 279 THR A O 1
#

Foldseek 3Di:
DVLLVQLVVLLVLLVVLVVVLVVVVLVVQLVVLVLQLLVLVVQLVVLVVQLVVLVVVLVVLVVCVVVPNHDPVSNVVSVVSNVVSVVSNVVSVVSNVVSLVSNCVSVVHHDDPDPPDDHPPDDPDDDDDDDDLVVVCVVRSQLSSLLSNLSSLVSVLVVLVCLQDKDKDWDKDKAFDDPDPVCRPPPPRIDIDIDIDIDHCPDDPCPSVVSSVVSVVSSVVSLVSSLVSSVVSVVVCVVVVVVSPDPPDDDDDDDPPPPVVVVVVVPPPPSVVVSVVSD

Secondary structure (DSSP, 8-state):
-HHHHHHHHHHHHHHHHHHHHHHHHHHHHHHHHHHHHHHHHHHHHHHHHHHHHHHHHHHHHHHHHHTTSS-HHHHHHHHHHHHHHHHHHHHHHHHHHHHHHHHHHHHTSPPPTT-----TTS--SPPPP---HHHHHTT-HHHHHHHHHHHHHHHHHHHHHHTTSPEEEEEEEEEE--SSGGGTTSTT-EEEEEEEEEE--S--TTHHHHHHHHHHHHHHHHHHHHHHHHHHHHHHHHHHHHHHS-TT------SSTTSGGGTTTSHHHHHHHHHHTT-

Radius of gyration: 34.89 Å; Cα contacts (8 Å, |Δi|>4): 213; chains: 1; bounding box: 64×37×119 Å

Solvent-accessible surface area (backbone atoms only — not comparable to full-atom values): 15734 Å² total; per-residue (Å²): 107,73,30,53,54,47,20,52,51,26,46,50,54,19,51,52,24,46,51,54,38,50,50,53,51,49,54,52,49,48,52,51,42,50,54,50,31,53,50,34,47,51,52,33,52,53,33,52,56,51,31,54,52,33,50,52,50,31,54,51,41,46,54,33,32,78,74,67,76,38,53,75,65,58,39,52,52,35,50,49,53,32,53,53,31,51,54,51,37,56,49,28,55,50,47,33,53,52,32,51,53,52,45,27,61,72,65,74,44,79,78,68,94,76,73,82,79,73,64,87,90,52,91,87,68,82,87,77,79,90,66,62,70,70,69,53,54,75,69,33,33,62,39,51,20,30,49,24,46,27,53,16,29,51,25,41,36,52,40,40,56,51,68,76,46,72,44,77,48,79,46,73,49,73,52,58,55,51,102,45,82,89,38,38,87,39,93,87,12,72,45,70,49,78,53,73,45,77,51,68,86,86,80,63,93,55,50,65,57,52,50,33,52,51,30,48,51,50,25,53,53,28,49,54,48,31,53,48,37,50,53,49,54,51,51,53,52,65,59,49,55,68,71,70,53,73,95,79,70,82,88,83,93,83,84,74,81,83,66,64,73,65,64,70,73,54,59,69,63,59,57,56,55,57,54,65,78,73,111

Mean predicted aligned error: 12.11 Å

Nearest PDB structures (foldseek):
  6zre-assembly2_B  TM=9.601E-01  e=2.081E-21  Pseudomonas aeruginosa PAO1
  1wp1-assembly1_A  TM=9.454E-01  e=1.400E-20  Pseudomonas aeruginosa
  7akz-assembly1_A  TM=9.566E-01  e=5.159E-20  Pseudomonas aeruginosa PAO1
  5azs-assembly1_A  TM=9.288E-01  e=6.433E-16  Pseudomonas aeruginosa PAO1
  4mt4-assembly1_C  TM=8.883E-01  e=6.936E-11  Campylobacter jejuni

Organism: Pseudomonas fluorescens (NCBI:txid294)

InterPro domains:
  IPR003423 Outer membrane efflux protein [PF02321] (2-109)
  IPR003423 Outer membrane efflux protein [PF02321] (132-240)
  IPR010131 Multidrug resistance outer membrane protein MdtP/Nodulation protein T-like [PTHR30203] (3-244)
  IPR010131 Multidrug resistance outer membrane protein MdtP/Nodulation protein T-like [TIGR01845] (2-238)

pLDDT: mean 83.98, std 18.33, range [30.28, 98.19]